Protein AF-A0A948BIM4-F1 (afdb_monomer)

Structure (mmCIF, N/CA/C/O backbone):
data_AF-A0A948BIM4-F1
#
_entry.id   AF-A0A948BIM4-F1
#
loop_
_atom_site.group_PDB
_atom_site.id
_atom_site.type_symbol
_atom_site.label_atom_id
_atom_site.label_alt_id
_atom_site.label_comp_id
_atom_site.label_asym_id
_atom_site.label_entity_id
_atom_site.label_seq_id
_atom_site.pdbx_PDB_ins_code
_atom_site.Cartn_x
_atom_site.Cartn_y
_atom_site.Cartn_z
_atom_site.occupancy
_atom_site.B_iso_or_equiv
_atom_site.auth_seq_id
_atom_site.auth_comp_id
_atom_site.auth_asym_id
_atom_site.auth_atom_id
_atom_site.pdbx_PDB_model_num
ATOM 1 N N . MET A 1 1 ? -3.184 15.415 0.207 1.00 46.38 1 MET A N 1
ATOM 2 C CA . MET A 1 1 ? -3.529 14.040 -0.244 1.00 46.38 1 MET A CA 1
ATOM 3 C C . MET A 1 1 ? -4.381 13.348 0.818 1.00 46.38 1 MET A C 1
ATOM 5 O O . MET A 1 1 ? -3.978 13.329 1.973 1.00 46.38 1 MET A O 1
ATOM 9 N N . ARG A 1 2 ? -5.554 12.791 0.476 1.00 54.25 2 ARG A N 1
ATOM 10 C CA . ARG A 1 2 ? -6.356 12.001 1.437 1.00 54.25 2 ARG A CA 1
ATOM 11 C C . ARG A 1 2 ? -5.606 10.704 1.780 1.00 54.25 2 ARG A C 1
ATOM 13 O O . ARG A 1 2 ? -5.186 9.996 0.864 1.00 54.25 2 ARG A O 1
ATOM 20 N N . LYS A 1 3 ? -5.441 10.376 3.069 1.00 61.03 3 LYS A N 1
ATOM 21 C CA . LYS A 1 3 ? -4.869 9.085 3.502 1.00 61.03 3 LYS A CA 1
ATOM 22 C C . LYS A 1 3 ? -5.757 7.955 2.958 1.00 61.03 3 LYS A C 1
ATOM 24 O O . LYS A 1 3 ? -6.887 7.797 3.408 1.00 61.03 3 LYS A O 1
ATOM 29 N N . ARG A 1 4 ? -5.267 7.185 1.973 1.00 66.94 4 ARG A N 1
ATOM 30 C CA . ARG A 1 4 ? -6.024 6.063 1.369 1.00 66.94 4 ARG A CA 1
ATOM 31 C C . ARG A 1 4 ? -6.296 4.938 2.367 1.00 66.94 4 ARG A C 1
ATOM 33 O O . ARG A 1 4 ? -7.287 4.225 2.236 1.00 66.94 4 ARG A O 1
ATOM 40 N N . HIS A 1 5 ? -5.415 4.785 3.352 1.00 73.12 5 HIS A N 1
ATOM 41 C CA . HIS A 1 5 ? -5.390 3.646 4.251 1.00 73.12 5 HIS A CA 1
ATOM 42 C C . HIS A 1 5 ? -5.041 4.085 5.678 1.00 73.12 5 HIS A C 1
ATOM 44 O O . HIS A 1 5 ? -4.022 4.736 5.907 1.00 73.12 5 HIS A O 1
ATOM 50 N N . SER A 1 6 ? -5.896 3.737 6.638 1.00 85.31 6 SER A N 1
ATOM 51 C CA . SER A 1 6 ? -5.716 4.043 8.062 1.00 85.31 6 SER A CA 1
ATOM 52 C C . SER A 1 6 ? -4.655 3.133 8.669 1.00 85.31 6 SER A C 1
ATOM 54 O O . SER A 1 6 ? -4.746 1.922 8.501 1.00 85.31 6 SER A O 1
ATOM 56 N N . ASN A 1 7 ? -3.662 3.670 9.375 1.00 89.31 7 ASN A N 1
ATOM 57 C CA . ASN A 1 7 ? -2.592 2.848 9.938 1.00 89.31 7 ASN A CA 1
ATOM 58 C C . ASN A 1 7 ? -3.111 1.958 11.084 1.00 89.31 7 ASN A C 1
ATOM 60 O O . ASN A 1 7 ? -3.332 2.436 12.193 1.00 89.31 7 ASN A O 1
ATOM 64 N N . TYR A 1 8 ? -3.260 0.655 10.825 1.00 91.19 8 TYR A N 1
ATOM 65 C CA . TYR A 1 8 ? -3.735 -0.317 11.818 1.00 91.19 8 TYR A CA 1
ATOM 66 C C . TYR A 1 8 ? -2.760 -0.512 12.993 1.00 91.19 8 TYR A C 1
ATOM 68 O O . TYR A 1 8 ? -3.158 -1.010 14.041 1.00 91.19 8 TYR A O 1
ATOM 76 N N . ARG A 1 9 ? -1.480 -0.135 12.847 1.00 92.00 9 ARG A N 1
ATOM 77 C CA . ARG A 1 9 ? -0.453 -0.314 13.891 1.00 92.00 9 ARG A CA 1
ATOM 78 C C . ARG A 1 9 ? -0.605 0.654 15.063 1.00 92.00 9 ARG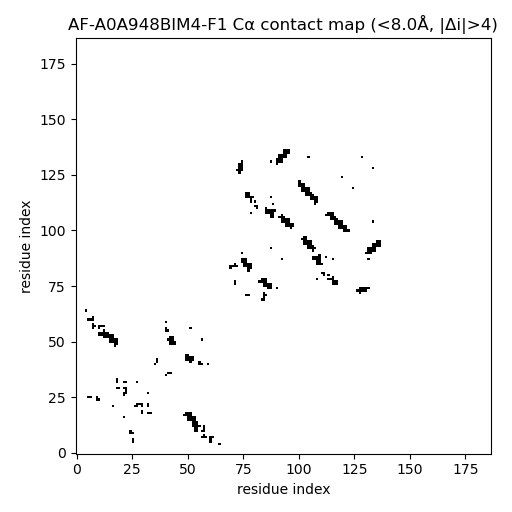 A C 1
ATOM 80 O O . ARG A 1 9 ? -0.026 0.403 16.109 1.00 92.00 9 ARG A O 1
ATOM 87 N N . LEU A 1 10 ? -1.381 1.725 14.892 1.00 92.81 10 LEU A N 1
ATOM 88 C CA . LEU A 1 10 ? -1.669 2.689 15.957 1.00 92.81 10 LEU A CA 1
ATOM 89 C C . LEU A 1 10 ? -2.653 2.136 17.001 1.00 92.81 10 LEU A C 1
ATOM 91 O O . LEU A 1 10 ? -2.735 2.659 18.107 1.00 92.81 10 LEU A O 1
ATOM 95 N N . VAL A 1 11 ? -3.407 1.090 16.655 1.00 94.69 11 VAL A N 1
ATOM 96 C CA . VAL A 1 11 ? -4.419 0.493 17.531 1.00 94.69 11 VAL A CA 1
ATOM 97 C C . VAL A 1 11 ? -3.753 -0.452 18.535 1.00 94.69 11 VAL A C 1
ATOM 99 O O . VAL A 1 11 ? -3.058 -1.399 18.143 1.00 94.69 11 VAL A O 1
ATOM 102 N N . LYS A 1 12 ? -3.993 -0.221 19.831 1.00 95.50 12 LYS A N 1
ATOM 103 C CA . LYS A 1 12 ? -3.558 -1.106 20.921 1.00 95.50 12 LYS A CA 1
ATOM 104 C C . LYS A 1 12 ? -4.555 -2.258 21.070 1.00 95.50 12 LYS A C 1
ATOM 106 O O . LYS A 1 12 ? -5.757 -2.037 21.116 1.00 95.50 12 LYS A O 1
ATOM 111 N N . ILE A 1 13 ? -4.049 -3.490 21.139 1.00 95.50 13 ILE A N 1
ATOM 112 C CA . ILE A 1 13 ? -4.858 -4.724 21.076 1.00 95.50 13 ILE A CA 1
ATOM 113 C C . ILE A 1 13 ? -5.745 -4.889 22.321 1.00 95.50 13 ILE A C 1
ATOM 115 O O . ILE A 1 13 ? -6.914 -5.240 22.191 1.00 95.50 13 ILE A O 1
ATOM 119 N N . HIS A 1 14 ? -5.201 -4.588 23.503 1.00 93.81 14 HIS A N 1
ATOM 120 C CA . HIS A 1 14 ? -5.872 -4.752 24.800 1.00 93.81 14 HIS A CA 1
ATOM 121 C C . HIS A 1 14 ? -6.656 -3.511 25.256 1.00 93.81 14 HIS A C 1
ATOM 123 O O . HIS A 1 14 ? -7.078 -3.442 26.403 1.00 93.81 14 HIS A O 1
ATOM 129 N N . HIS A 1 15 ? -6.821 -2.510 24.386 1.00 93.50 15 HIS A N 1
ATOM 130 C CA . HIS A 1 15 ? -7.551 -1.286 24.709 1.00 93.50 15 HIS A CA 1
ATOM 131 C C . HIS A 1 15 ? -8.927 -1.298 24.040 1.00 93.50 15 HIS A C 1
ATOM 133 O O . HIS A 1 15 ? -9.051 -1.696 22.881 1.00 93.50 15 HIS A O 1
ATOM 139 N N . ASN A 1 16 ? -9.946 -0.824 24.752 1.00 93.69 16 ASN A N 1
ATOM 140 C CA . ASN A 1 16 ? -11.294 -0.640 24.216 1.00 93.69 16 ASN A CA 1
ATOM 141 C C . ASN A 1 16 ? -11.467 0.812 23.792 1.00 93.69 16 ASN A C 1
ATOM 143 O O . ASN A 1 16 ? -11.022 1.707 24.499 1.00 93.69 16 ASN A O 1
ATOM 147 N N . TYR A 1 17 ? -12.072 1.045 22.634 1.00 94.81 17 TYR A N 1
ATOM 148 C CA . TYR A 1 17 ? -12.173 2.379 22.059 1.00 94.81 17 TYR A CA 1
ATOM 149 C C . TYR A 1 17 ? -13.617 2.806 21.851 1.00 94.81 17 TYR A C 1
ATOM 151 O O . TYR A 1 17 ? -14.437 2.031 21.361 1.00 94.81 17 TYR A O 1
ATOM 159 N N . THR A 1 18 ? -13.908 4.073 22.115 1.00 94.88 18 THR A N 1
ATOM 160 C CA . THR A 1 18 ? -15.130 4.719 21.622 1.00 94.88 18 THR A CA 1
ATOM 161 C C . THR A 1 18 ? -14.969 5.164 20.165 1.00 94.88 18 THR A C 1
ATOM 163 O O . THR A 1 18 ? -13.862 5.263 19.626 1.00 94.88 18 THR A O 1
ATOM 166 N N . VAL A 1 19 ? -16.081 5.475 19.495 1.00 93.75 19 VAL A N 1
ATOM 167 C CA . VAL A 1 19 ? -16.068 5.983 18.110 1.00 93.75 19 VAL A CA 1
ATOM 168 C C . VAL A 1 19 ? -15.231 7.264 17.991 1.00 93.75 19 VAL A C 1
ATOM 170 O O . VAL A 1 19 ? -14.490 7.451 17.020 1.00 93.75 19 VAL A O 1
ATOM 173 N N . GLU A 1 20 ? -15.332 8.141 18.984 1.00 94.44 20 GLU A N 1
ATOM 174 C CA . GLU A 1 20 ? -14.619 9.410 19.082 1.00 94.44 20 GLU A CA 1
ATOM 175 C C . GLU A 1 20 ? -13.117 9.198 19.307 1.00 94.44 20 GLU A C 1
ATOM 177 O O . GLU A 1 20 ? -12.296 9.873 18.685 1.00 94.44 20 GLU A O 1
ATOM 182 N N . GLU A 1 21 ? -12.732 8.225 20.131 1.00 94.88 21 GLU A N 1
ATOM 183 C CA . GLU A 1 21 ? -11.324 7.874 20.336 1.00 94.88 21 GLU A CA 1
ATOM 184 C C . GLU A 1 21 ? -10.684 7.301 19.074 1.00 94.88 21 GLU A C 1
ATOM 186 O O . GLU A 1 21 ? -9.599 7.740 18.692 1.00 94.88 21 GLU A O 1
ATOM 191 N N . VAL A 1 22 ? -11.367 6.394 18.364 1.00 94.25 22 VAL A N 1
ATOM 192 C CA . VAL A 1 22 ? -10.881 5.876 17.071 1.00 94.25 22 VAL A CA 1
ATOM 193 C C . VAL A 1 22 ? -10.715 7.009 16.058 1.00 94.25 22 VAL A C 1
ATOM 195 O O . VAL A 1 22 ? -9.735 7.043 15.307 1.00 94.25 22 VAL A O 1
ATOM 198 N N . SER A 1 23 ? -11.660 7.954 16.043 1.00 94.19 23 SER A N 1
ATOM 199 C CA . SER A 1 23 ? -11.619 9.135 15.179 1.00 94.19 23 SER A CA 1
ATOM 200 C C . SER A 1 23 ? -10.359 9.971 15.425 1.00 94.19 23 SER A C 1
ATOM 202 O O . SER A 1 23 ? -9.666 10.314 14.462 1.00 94.19 23 SER A O 1
ATOM 204 N N . ARG A 1 24 ? -10.021 10.231 16.695 1.00 94.06 24 ARG A N 1
ATOM 205 C CA . ARG A 1 24 ? -8.803 10.962 17.081 1.00 94.06 24 ARG A CA 1
ATOM 206 C C . ARG A 1 24 ? -7.541 10.166 16.744 1.00 94.06 24 ARG A C 1
ATOM 208 O O . ARG A 1 24 ? -6.652 10.694 16.082 1.00 94.06 24 ARG A O 1
ATOM 215 N N . LEU A 1 25 ? -7.504 8.884 17.111 1.00 93.81 25 LEU A N 1
ATOM 216 C CA . LEU A 1 25 ? -6.346 7.997 16.948 1.00 93.81 25 LEU A CA 1
ATOM 217 C C . LEU A 1 25 ? -5.927 7.837 15.481 1.00 93.81 25 LEU A C 1
ATOM 219 O O . LEU A 1 25 ? -4.740 7.872 15.165 1.00 93.81 25 LEU A O 1
ATOM 223 N N . LEU A 1 26 ? -6.888 7.668 14.569 1.00 91.25 26 LEU A N 1
ATOM 224 C CA . LEU A 1 26 ? -6.601 7.482 13.141 1.00 91.25 26 LEU A CA 1
ATOM 225 C C . LEU A 1 26 ? -6.637 8.790 12.337 1.00 91.25 26 LEU A C 1
ATOM 227 O O . LEU A 1 26 ? -6.317 8.772 11.144 1.00 91.25 26 LEU A O 1
ATOM 231 N N . SER A 1 27 ? -7.018 9.906 12.969 1.00 91.00 27 SER A N 1
ATOM 232 C CA . SER A 1 27 ? -7.297 11.197 12.323 1.00 91.00 27 SER A CA 1
ATOM 233 C C . SER A 1 27 ? -8.324 11.068 11.187 1.00 91.00 27 SER A C 1
ATOM 235 O O . SER A 1 27 ? -8.091 11.487 10.051 1.00 91.00 27 SER A O 1
ATOM 237 N N . ILE A 1 28 ? -9.457 10.421 11.475 1.00 91.31 28 ILE A N 1
ATOM 238 C CA . ILE A 1 28 ? -10.538 10.154 10.513 1.00 91.31 28 ILE A CA 1
ATOM 239 C C . ILE A 1 28 ? -11.850 10.668 11.086 1.00 91.31 28 ILE A C 1
ATOM 241 O O . ILE A 1 28 ? -12.088 10.571 12.281 1.00 91.31 28 ILE A O 1
ATOM 245 N N . HIS A 1 29 ? -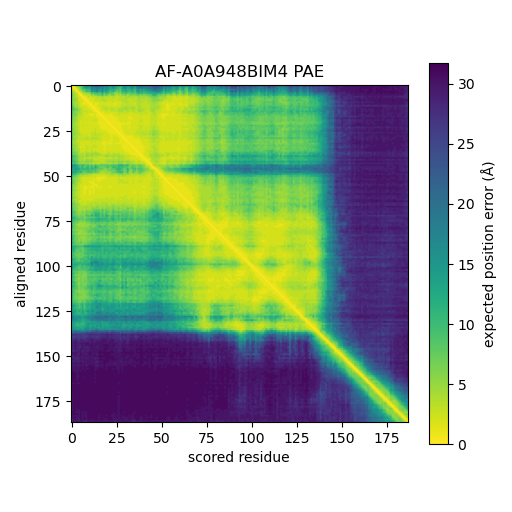12.742 11.170 10.237 1.00 92.88 29 HIS A N 1
ATOM 246 C CA . HIS A 1 29 ? -14.057 11.639 10.662 1.00 92.88 29 HIS A CA 1
ATOM 247 C C . HIS A 1 29 ? -14.924 10.518 11.279 1.00 92.88 29 HIS A C 1
ATOM 249 O O . HIS A 1 29 ? -15.042 9.427 10.713 1.00 92.88 29 HIS A O 1
ATOM 255 N N . LYS A 1 30 ? -15.625 10.815 12.384 1.00 92.44 30 LYS A N 1
ATOM 256 C CA . LYS A 1 30 ? -16.523 9.888 13.111 1.00 92.44 30 LYS A CA 1
ATOM 257 C C . LYS A 1 30 ? -17.558 9.173 12.231 1.00 92.44 30 LYS A C 1
ATOM 259 O O . LYS A 1 30 ? -17.887 8.014 12.468 1.00 92.44 30 LYS A O 1
ATOM 264 N N . ARG A 1 31 ? -18.033 9.823 11.158 1.00 94.44 31 ARG A N 1
ATOM 265 C CA . ARG A 1 31 ? -18.965 9.216 10.181 1.00 94.44 31 ARG A CA 1
ATOM 266 C C . ARG A 1 31 ? -18.360 8.005 9.465 1.00 94.44 31 ARG A C 1
ATOM 268 O O . ARG A 1 31 ? -19.083 7.056 9.193 1.00 94.44 31 ARG A O 1
ATOM 275 N N . THR A 1 32 ? -17.056 8.009 9.198 1.00 93.00 32 THR A N 1
ATOM 276 C CA . THR A 1 32 ? -16.361 6.873 8.574 1.00 93.00 32 THR A CA 1
ATOM 277 C C . THR A 1 32 ? -16.284 5.687 9.527 1.00 93.00 32 THR A C 1
ATOM 279 O O . THR A 1 32 ? -16.534 4.564 9.109 1.00 93.00 32 THR A O 1
ATOM 282 N N . VAL A 1 33 ? -16.006 5.935 10.811 1.00 93.00 33 VAL A N 1
ATOM 283 C CA . VAL A 1 33 ? -15.999 4.886 11.843 1.00 93.00 33 VAL A CA 1
ATOM 284 C C . VAL A 1 33 ? -17.400 4.282 11.991 1.00 93.00 33 VAL A C 1
ATOM 286 O O . VAL A 1 33 ? -17.551 3.067 11.954 1.00 93.00 33 VAL A O 1
ATOM 289 N N . ARG A 1 34 ? -18.452 5.113 12.025 1.00 93.00 34 ARG A N 1
ATOM 290 C CA . ARG A 1 34 ? -19.849 4.635 12.009 1.00 93.00 34 ARG A CA 1
ATOM 291 C C . ARG A 1 34 ? -20.195 3.850 10.739 1.00 93.00 34 ARG A C 1
ATOM 293 O O . ARG A 1 34 ? -20.907 2.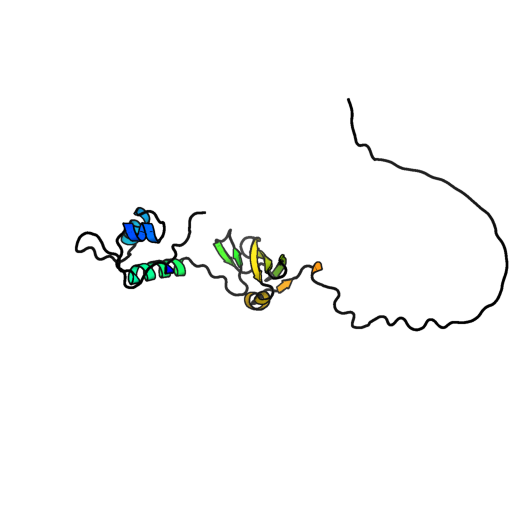854 10.809 1.00 93.00 34 ARG A O 1
ATOM 300 N N . ALA A 1 35 ? -19.675 4.258 9.581 1.00 93.69 35 ALA A N 1
ATOM 301 C CA . ALA A 1 35 ? -19.836 3.501 8.342 1.00 93.69 35 ALA A CA 1
ATOM 302 C C . ALA A 1 35 ? -19.133 2.134 8.403 1.00 93.69 35 ALA A C 1
ATOM 304 O O . ALA A 1 35 ? -19.646 1.176 7.834 1.00 93.69 35 ALA A O 1
ATOM 305 N N . TRP A 1 36 ? -18.003 2.018 9.114 1.00 93.75 36 TRP A N 1
ATOM 306 C CA . TRP A 1 36 ? -17.346 0.727 9.340 1.00 93.75 36 TRP A CA 1
ATOM 307 C C . TRP A 1 36 ? -18.195 -0.215 10.185 1.00 93.75 36 TRP A C 1
ATOM 309 O O . TRP A 1 36 ? -18.340 -1.375 9.810 1.00 93.75 36 TRP A O 1
ATOM 319 N N . ILE A 1 37 ? -18.816 0.304 11.248 1.00 92.81 37 ILE A N 1
ATOM 320 C CA . ILE A 1 37 ? -19.781 -0.439 12.074 1.00 92.81 37 ILE A CA 1
ATOM 321 C C . ILE A 1 37 ? -20.929 -0.956 11.200 1.00 92.81 37 ILE A C 1
ATOM 323 O O . ILE A 1 37 ? -21.197 -2.152 11.189 1.00 92.81 37 ILE A O 1
ATOM 327 N N . LYS A 1 38 ? -21.518 -0.097 10.353 1.00 92.19 38 LYS A N 1
ATOM 328 C CA . LYS A 1 38 ? -22.555 -0.514 9.391 1.00 92.19 38 LYS A CA 1
ATOM 329 C C . LYS A 1 38 ? -22.061 -1.567 8.387 1.00 92.19 38 LYS A C 1
ATOM 331 O O . LYS A 1 38 ? -22.842 -2.399 7.948 1.00 92.19 38 LYS A O 1
ATOM 336 N N . SER A 1 39 ? -20.781 -1.534 8.012 1.00 89.75 39 SER A N 1
ATOM 337 C CA . SER A 1 39 ? -20.172 -2.510 7.096 1.00 89.75 39 SER A CA 1
ATOM 338 C C . SER A 1 39 ? -19.702 -3.809 7.765 1.00 89.75 39 SER A C 1
ATOM 340 O O . SER A 1 39 ? -19.050 -4.609 7.098 1.00 89.75 39 SER A O 1
ATOM 342 N N . GLY A 1 40 ? -19.990 -4.006 9.057 1.00 90.94 40 GLY A N 1
ATOM 343 C CA . GLY A 1 40 ? -19.678 -5.241 9.780 1.00 90.94 40 GLY A CA 1
ATOM 344 C C . GLY A 1 40 ? -18.456 -5.182 10.699 1.00 90.94 40 GLY A C 1
ATOM 345 O O . GLY A 1 40 ? -17.851 -6.221 10.934 1.00 90.94 40 GLY A O 1
ATOM 346 N N . LEU A 1 41 ? -18.056 -4.008 11.209 1.00 92.31 41 LEU A N 1
ATOM 347 C CA . LEU A 1 41 ? -17.104 -3.934 12.330 1.00 92.31 41 LEU A CA 1
ATOM 348 C C . LEU A 1 41 ? -17.826 -4.345 13.631 1.00 92.31 41 LEU A C 1
ATOM 350 O O . LEU A 1 41 ? -18.750 -3.629 14.028 1.00 92.31 41 LEU A O 1
ATOM 354 N N . PRO A 1 42 ? -17.415 -5.439 14.304 1.00 90.31 42 PRO A N 1
ATOM 355 C CA . PRO A 1 42 ? -18.025 -5.863 15.560 1.00 90.31 42 PRO A CA 1
ATOM 356 C C . PRO A 1 42 ? -17.812 -4.832 16.668 1.00 90.31 42 PRO A C 1
ATOM 358 O O . PRO A 1 42 ? -16.726 -4.264 16.817 1.00 90.31 42 PRO A O 1
ATOM 361 N N . VAL A 1 43 ? -18.865 -4.607 17.445 1.00 92.31 43 VAL A N 1
ATOM 362 C CA . VAL A 1 43 ? -18.917 -3.629 18.532 1.00 92.31 43 VAL A CA 1
ATOM 363 C C . VAL A 1 43 ? -19.744 -4.173 19.684 1.00 92.31 43 VAL A C 1
ATOM 365 O O . VAL A 1 43 ? -20.728 -4.880 19.469 1.00 92.31 43 VAL A O 1
ATOM 368 N N . LEU A 1 44 ? -19.355 -3.818 20.904 1.00 90.38 44 LEU A N 1
ATOM 369 C CA . LEU A 1 44 ? -20.137 -4.092 22.097 1.00 90.38 44 LEU A CA 1
ATOM 370 C C . LEU A 1 44 ? -21.174 -2.973 22.253 1.00 90.38 44 LEU A C 1
ATOM 372 O O . LEU A 1 44 ? -20.844 -1.856 22.658 1.00 90.38 44 LEU A O 1
ATOM 376 N N . ASN A 1 45 ? -22.415 -3.277 21.869 1.00 84.31 45 ASN A N 1
ATOM 377 C CA . ASN A 1 45 ? -23.528 -2.321 21.810 1.00 84.31 45 ASN A CA 1
ATOM 378 C C . ASN A 1 45 ? -24.564 -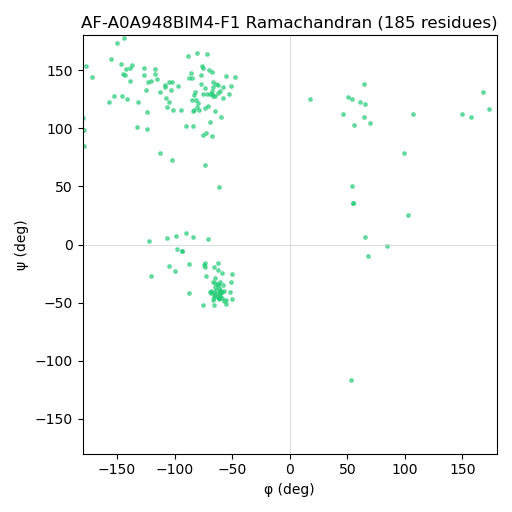2.499 22.931 1.00 84.31 45 ASN A C 1
ATOM 380 O O . ASN A 1 45 ? -25.592 -1.828 22.909 1.00 84.31 45 ASN A O 1
ATOM 384 N N . GLU A 1 46 ? -24.319 -3.389 23.892 1.00 81.06 46 GLU A N 1
ATOM 385 C CA . GLU A 1 46 ? -25.280 -3.720 24.956 1.00 81.06 46 GLU A CA 1
ATOM 386 C C . GLU A 1 46 ? -25.610 -2.521 25.854 1.00 81.06 46 GLU A C 1
ATOM 388 O O . GLU A 1 46 ? -26.742 -2.362 26.305 1.00 81.06 46 GLU A O 1
ATOM 393 N N . LYS A 1 47 ? 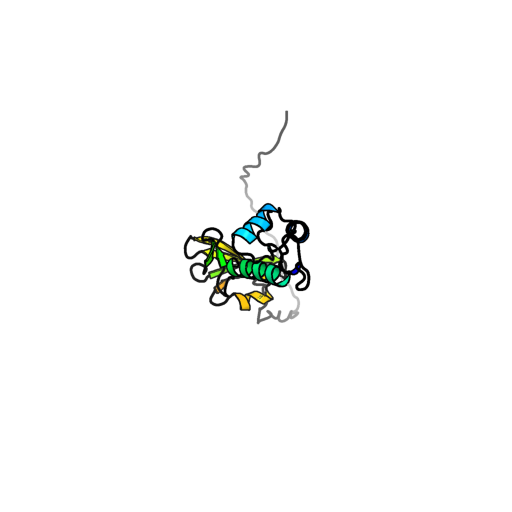-24.625 -1.652 26.102 1.00 81.75 47 LYS A N 1
ATOM 394 C CA . LYS A 1 47 ? -24.769 -0.435 26.906 1.00 81.75 47 LYS A CA 1
ATOM 395 C C . LYS A 1 47 ? -24.057 0.719 26.217 1.00 81.75 47 LYS A C 1
ATOM 397 O O . LYS A 1 47 ? -23.126 0.522 25.439 1.00 81.75 47 LYS A O 1
ATOM 402 N N . ARG A 1 48 ? -24.506 1.945 26.490 1.00 84.44 48 ARG A N 1
ATOM 403 C CA . ARG A 1 48 ? -23.812 3.148 26.016 1.00 84.44 48 ARG A CA 1
ATOM 404 C C . ARG A 1 48 ? -22.695 3.528 26.993 1.00 84.44 48 ARG A C 1
ATOM 406 O O . ARG A 1 48 ? -22.926 3.433 28.196 1.00 84.44 48 ARG A O 1
ATOM 413 N N . PRO A 1 49 ? -21.542 4.020 26.505 1.00 81.94 49 PRO A N 1
ATOM 414 C CA . PRO A 1 49 ? -21.171 4.236 25.098 1.00 81.94 49 PRO A CA 1
ATOM 415 C C . PRO A 1 49 ? -20.803 2.938 24.354 1.00 81.94 49 PRO A C 1
ATOM 417 O O . PRO A 1 49 ? -20.337 1.985 24.961 1.00 81.94 49 PRO A O 1
ATOM 420 N N . MET A 1 50 ? -20.981 2.922 23.025 1.00 88.56 50 MET A N 1
ATOM 421 C CA . MET A 1 50 ? -20.580 1.780 22.187 1.00 88.56 50 MET A CA 1
ATOM 422 C C . MET A 1 50 ? -19.061 1.603 22.220 1.00 88.56 50 MET A C 1
ATOM 424 O O . MET A 1 50 ? -18.326 2.552 21.920 1.00 88.56 50 MET A O 1
ATOM 428 N N . LEU A 1 51 ? -18.606 0.388 22.522 1.00 93.12 51 LEU A N 1
ATOM 429 C CA . LEU A 1 51 ? -17.184 0.066 22.619 1.00 93.12 51 LEU A CA 1
ATOM 430 C C . LEU A 1 51 ? -16.729 -0.806 21.449 1.00 93.12 51 LEU A C 1
ATOM 432 O O . LEU A 1 51 ? -17.366 -1.789 21.074 1.00 93.12 51 LEU A O 1
ATOM 436 N N . ILE A 1 52 ? -15.582 -0.449 20.886 1.00 94.62 52 ILE A N 1
ATOM 437 C CA . ILE A 1 52 ? -14.884 -1.185 19.840 1.00 94.62 52 ILE A CA 1
ATOM 438 C C . ILE A 1 52 ? -13.663 -1.841 20.488 1.00 94.62 52 ILE A C 1
ATOM 440 O O . ILE A 1 52 ? -12.767 -1.1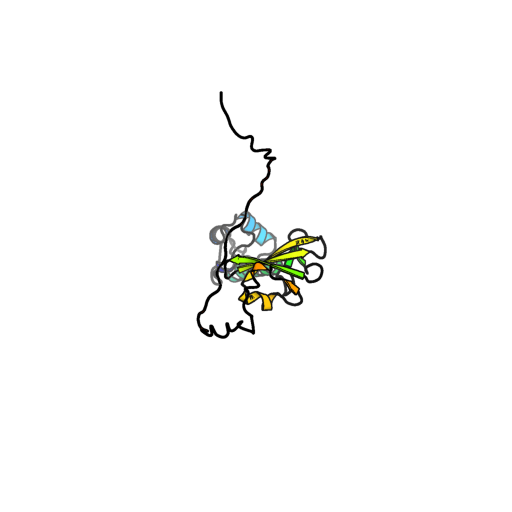50 20.976 1.00 94.62 52 ILE A O 1
ATOM 444 N N . LEU A 1 53 ? -13.598 -3.171 20.468 1.00 95.00 53 LEU A N 1
ATOM 445 C CA . LEU A 1 53 ? -12.445 -3.907 20.986 1.00 95.00 53 LEU A CA 1
ATOM 446 C C . LEU A 1 53 ? -11.215 -3.646 20.099 1.00 95.00 53 LEU A C 1
ATOM 448 O O . LEU A 1 53 ? -11.282 -3.749 18.870 1.00 95.00 53 LEU A O 1
ATOM 452 N N . GLY A 1 54 ? -10.071 -3.321 20.705 1.00 95.19 54 GLY A N 1
ATOM 453 C CA . GLY A 1 54 ? -8.861 -2.932 19.976 1.00 95.19 54 GLY A CA 1
ATOM 454 C C . GLY A 1 54 ? -8.320 -4.012 19.038 1.00 95.19 54 GLY A C 1
ATOM 455 O O . GLY A 1 54 ? -7.936 -3.712 17.905 1.00 95.19 54 GLY A O 1
ATOM 456 N N . HIS A 1 55 ? -8.329 -5.278 19.463 1.00 95.50 55 HIS A N 1
ATOM 457 C CA . HIS A 1 55 ? -7.911 -6.404 18.622 1.00 95.50 55 HIS A CA 1
ATOM 458 C C . HIS A 1 55 ? -8.792 -6.550 17.370 1.00 95.50 55 HIS A C 1
ATOM 460 O O . HIS A 1 55 ? -8.260 -6.622 16.261 1.00 95.50 55 HIS A O 1
ATOM 466 N N . VAL A 1 56 ? -10.118 -6.466 17.532 1.00 95.44 56 VAL A N 1
ATOM 467 C CA . VAL A 1 56 ? -11.099 -6.514 16.436 1.00 95.44 56 VAL A CA 1
ATOM 468 C C . VAL A 1 56 ? -10.892 -5.352 15.469 1.00 95.44 56 VAL A C 1
ATOM 470 O O . VAL A 1 56 ? -10.833 -5.548 14.255 1.00 95.44 56 VAL A O 1
ATOM 473 N N . LEU A 1 57 ? -10.729 -4.131 15.987 1.00 95.25 57 LEU A N 1
ATOM 474 C CA . LEU A 1 57 ? -10.480 -2.953 15.157 1.00 95.25 57 LEU A CA 1
ATOM 475 C C . LEU A 1 57 ? -9.191 -3.100 14.343 1.00 95.25 57 LEU A C 1
ATOM 477 O O . LEU A 1 57 ? -9.162 -2.794 13.148 1.00 95.25 57 LEU A O 1
ATOM 481 N N . LYS A 1 58 ? -8.115 -3.570 14.981 1.00 95.38 58 LYS A N 1
ATOM 482 C CA . LYS A 1 58 ? -6.825 -3.789 14.324 1.00 95.38 58 LYS A CA 1
ATOM 483 C C . LYS A 1 58 ? -6.943 -4.819 13.205 1.00 95.38 58 LYS A C 1
ATOM 485 O O . LYS A 1 58 ? -6.421 -4.585 12.112 1.00 95.38 58 LYS A O 1
ATOM 490 N N . GLU A 1 59 ? -7.634 -5.924 13.457 1.00 95.06 59 GLU A N 1
ATOM 491 C CA . GLU A 1 59 ? -7.861 -6.979 12.473 1.00 95.06 59 GLU A CA 1
ATOM 492 C C . GLU A 1 59 ? -8.725 -6.496 11.304 1.00 95.06 59 GLU A C 1
ATOM 494 O O . GLU A 1 59 ? -8.335 -6.652 10.147 1.00 95.06 59 GLU A O 1
ATOM 499 N N . PHE A 1 60 ? -9.826 -5.795 11.581 1.00 94.44 60 PHE A N 1
ATOM 500 C CA . PHE A 1 60 ? -10.680 -5.192 10.559 1.00 94.44 60 PHE A CA 1
ATOM 501 C C . PHE A 1 60 ? -9.890 -4.259 9.628 1.00 94.44 60 PHE A C 1
ATOM 503 O O . PHE A 1 60 ? -9.976 -4.354 8.397 1.00 94.44 60 PHE A O 1
ATOM 510 N N . LEU A 1 61 ? -9.065 -3.373 10.198 1.00 93.06 61 LEU A N 1
ATOM 511 C CA . LEU A 1 61 ? -8.222 -2.466 9.419 1.00 93.06 61 LEU A CA 1
ATOM 512 C C . LEU A 1 61 ? -7.155 -3.220 8.616 1.00 93.06 61 LEU A C 1
ATOM 514 O O . LEU A 1 61 ? -6.918 -2.878 7.454 1.00 93.06 61 LEU A O 1
ATOM 518 N N . LYS A 1 62 ? -6.538 -4.253 9.202 1.00 93.31 62 LYS A N 1
ATOM 519 C CA . LYS A 1 62 ? -5.557 -5.112 8.525 1.00 93.31 62 LYS A CA 1
ATOM 520 C C . LYS A 1 62 ? -6.188 -5.838 7.334 1.00 93.31 62 LYS A C 1
ATOM 522 O O . LYS A 1 62 ? -5.627 -5.783 6.243 1.00 93.31 62 LYS A O 1
ATOM 527 N N . ASN A 1 63 ? -7.373 -6.418 7.500 1.00 92.50 63 ASN A N 1
ATOM 528 C CA . ASN A 1 63 ? -8.104 -7.118 6.440 1.00 92.50 63 ASN A CA 1
ATOM 529 C C . ASN A 1 63 ? -8.514 -6.164 5.311 1.00 92.50 63 ASN A C 1
ATOM 531 O O . ASN A 1 63 ? -8.386 -6.470 4.124 1.00 92.50 63 ASN A O 1
ATOM 535 N N . ARG A 1 64 ? -8.930 -4.942 5.658 1.00 90.94 64 ARG A N 1
ATOM 536 C CA . ARG A 1 64 ? -9.215 -3.898 4.665 1.00 90.94 64 ARG A CA 1
ATOM 537 C C . ARG A 1 64 ? -7.961 -3.473 3.894 1.00 90.94 64 ARG A C 1
ATOM 539 O O . ARG A 1 64 ? -8.052 -3.161 2.706 1.00 90.94 64 ARG A O 1
ATOM 546 N N . TRP A 1 65 ? -6.801 -3.428 4.547 1.00 90.00 65 TRP A N 1
ATOM 547 C CA . TRP A 1 65 ? -5.522 -3.155 3.887 1.00 90.00 65 TRP A CA 1
ATOM 548 C C . TRP A 1 65 ? -5.134 -4.267 2.923 1.00 90.00 65 TRP A C 1
ATOM 550 O O . TRP A 1 65 ? -4.840 -3.978 1.766 1.00 90.00 65 TRP A O 1
ATOM 560 N N . THR A 1 66 ? -5.137 -5.520 3.376 1.00 88.44 66 THR A N 1
ATOM 561 C CA . THR A 1 66 ? -4.724 -6.669 2.558 1.00 88.44 66 THR A CA 1
ATOM 562 C C . THR A 1 66 ? -5.621 -6.832 1.337 1.00 88.44 66 THR A C 1
ATOM 564 O O . THR A 1 66 ? -5.099 -6.989 0.238 1.00 88.44 66 THR A O 1
ATOM 567 N N . LYS A 1 67 ? -6.942 -6.666 1.492 1.00 87.81 67 LYS A N 1
ATOM 568 C CA . LYS A 1 67 ? -7.913 -6.717 0.386 1.00 87.81 67 LYS A CA 1
ATOM 569 C C . LYS A 1 67 ? -7.664 -5.658 -0.692 1.00 87.81 67 LYS A C 1
ATOM 571 O O . LYS A 1 67 ? -7.833 -5.9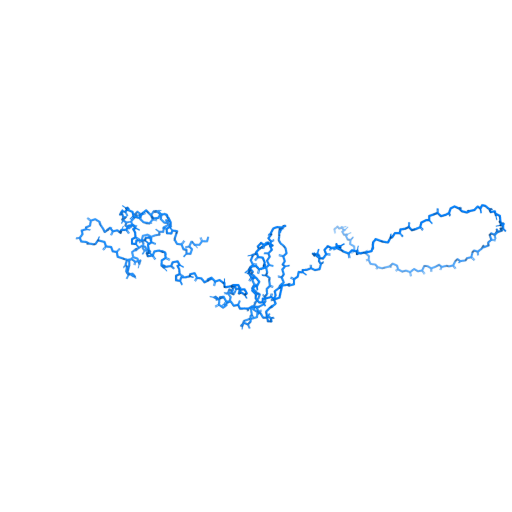28 -1.878 1.00 87.81 67 LYS A O 1
ATOM 576 N N . ASN A 1 68 ? -7.289 -4.444 -0.289 1.00 84.19 68 ASN A N 1
ATOM 577 C CA . ASN A 1 68 ? -7.074 -3.333 -1.220 1.00 84.19 68 ASN A CA 1
ATOM 578 C C . ASN A 1 68 ? -5.647 -3.277 -1.777 1.00 84.19 68 ASN A C 1
ATOM 580 O O . ASN A 1 68 ? -5.404 -2.595 -2.774 1.00 84.19 68 ASN A O 1
ATOM 584 N N . LYS A 1 69 ? -4.695 -3.965 -1.140 1.00 84.50 69 LYS A N 1
ATOM 585 C CA . LYS A 1 69 ? -3.315 -4.023 -1.608 1.00 84.50 69 LYS A CA 1
ATOM 586 C C . LYS A 1 69 ? -3.276 -4.771 -2.939 1.00 84.50 69 LYS A C 1
ATOM 588 O O . LYS A 1 69 ? -3.759 -5.892 -3.057 1.00 84.50 69 LYS A O 1
ATOM 593 N N . ARG A 1 70 ? -2.652 -4.158 -3.940 1.00 84.88 70 ARG A N 1
ATOM 594 C CA . ARG A 1 70 ? -2.374 -4.774 -5.242 1.00 84.88 70 ARG A CA 1
ATOM 595 C C . ARG A 1 70 ? -0.858 -4.951 -5.381 1.00 84.88 70 ARG A C 1
ATOM 597 O O . ARG A 1 70 ? -0.210 -4.081 -5.958 1.00 84.88 70 ARG A O 1
ATOM 604 N N . PRO A 1 71 ? -0.257 -5.987 -4.758 1.00 86.31 71 PRO A N 1
ATOM 605 C CA . PRO A 1 71 ? 1.179 -6.207 -4.868 1.00 86.31 71 PRO A CA 1
ATOM 60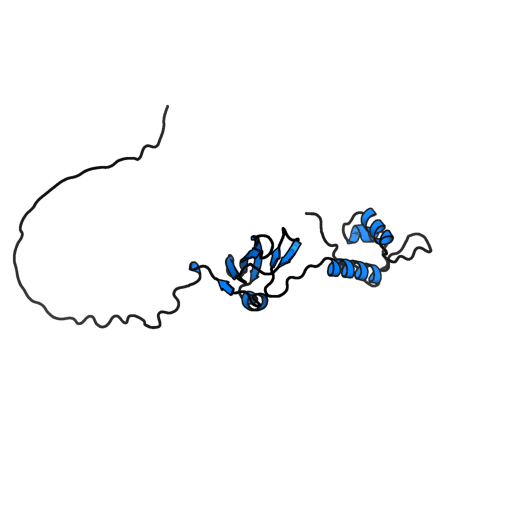6 C C . PRO A 1 71 ? 1.533 -6.579 -6.310 1.00 86.31 71 PRO A C 1
ATOM 608 O O . PRO A 1 71 ? 0.850 -7.396 -6.925 1.00 86.31 71 PRO A O 1
ATOM 611 N N . CYS A 1 72 ? 2.600 -5.986 -6.835 1.00 89.31 72 CYS A N 1
ATOM 612 C CA . CYS A 1 72 ? 3.182 -6.423 -8.097 1.00 89.31 72 CYS A CA 1
ATOM 613 C C . CYS A 1 72 ? 4.110 -7.603 -7.816 1.00 89.31 72 CYS A C 1
ATOM 615 O O . CYS A 1 72 ? 4.946 -7.531 -6.910 1.00 89.31 72 CYS A O 1
ATOM 617 N N . LYS A 1 73 ? 3.925 -8.703 -8.548 1.00 89.06 73 LYS A N 1
ATOM 618 C CA . LYS A 1 73 ? 4.863 -9.831 -8.521 1.00 89.06 73 LYS A CA 1
ATOM 619 C C . LYS A 1 73 ? 6.163 -9.433 -9.241 1.00 89.06 73 LYS A C 1
ATOM 621 O O . LYS A 1 73 ? 6.154 -8.450 -9.984 1.00 89.06 73 LYS A O 1
ATOM 626 N N . PRO A 1 74 ? 7.269 -10.176 -9.062 1.00 89.25 74 PRO A N 1
ATOM 627 C CA . PRO A 1 74 ? 8.445 -10.001 -9.909 1.00 89.25 74 PRO A CA 1
ATOM 628 C C . PRO A 1 74 ? 8.046 -10.058 -11.386 1.00 89.25 74 PRO A C 1
ATOM 630 O O . PRO A 1 74 ? 7.223 -10.889 -11.781 1.00 89.25 74 PRO A O 1
ATOM 633 N N . GLY A 1 75 ? 8.582 -9.152 -12.192 1.00 89.19 75 GLY A N 1
ATOM 634 C CA . GLY A 1 75 ? 8.216 -9.029 -13.596 1.00 89.19 75 GLY A CA 1
ATOM 635 C C . GLY A 1 75 ? 6.964 -8.187 -13.884 1.00 89.19 75 GLY A C 1
ATOM 636 O O . GLY A 1 75 ? 6.596 -8.045 -15.046 1.00 89.19 75 GLY A O 1
ATOM 637 N N . GLN A 1 76 ? 6.277 -7.657 -12.867 1.00 92.00 76 GLN A N 1
ATOM 638 C CA . GLN A 1 76 ? 5.046 -6.882 -13.048 1.00 92.00 76 GLN A CA 1
ATOM 639 C C . GLN A 1 76 ? 5.196 -5.439 -12.579 1.00 92.00 76 GLN A C 1
ATOM 641 O O . GLN A 1 76 ? 5.811 -5.159 -11.554 1.00 92.00 76 GLN A O 1
ATOM 646 N N . PHE A 1 77 ? 4.501 -4.549 -13.276 1.00 92.50 77 PHE A N 1
ATOM 647 C CA . PHE A 1 77 ? 4.384 -3.131 -12.972 1.00 92.50 77 PHE A CA 1
ATOM 648 C C . PHE A 1 77 ? 2.934 -2.775 -12.670 1.00 92.50 77 PHE A C 1
ATOM 650 O O . PHE A 1 77 ? 2.002 -3.368 -13.214 1.00 92.50 77 PHE A O 1
ATOM 657 N N . TYR A 1 78 ? 2.715 -1.763 -11.836 1.00 93.50 78 TYR A N 1
ATOM 658 C CA . TYR A 1 78 ? 1.365 -1.271 -11.591 1.00 93.50 78 TYR A CA 1
ATOM 659 C C . TYR A 1 78 ? 0.958 -0.267 -12.671 1.00 93.50 78 TYR A C 1
ATOM 661 O O . TYR A 1 78 ? 1.505 0.832 -12.746 1.00 93.50 78 TYR A O 1
ATOM 669 N N . CYS A 1 79 ? -0.041 -0.612 -13.480 1.00 94.69 79 CYS A N 1
ATOM 670 C CA . CYS A 1 79 ? -0.580 0.308 -14.473 1.00 94.69 79 CYS A CA 1
ATOM 671 C C . CYS A 1 79 ? -1.637 1.226 -13.842 1.00 94.69 79 CYS A C 1
ATOM 673 O O . CYS A 1 79 ? -2.643 0.755 -13.306 1.00 94.69 79 CYS A O 1
ATOM 675 N N . PHE A 1 80 ? -1.462 2.546 -13.949 1.00 91.50 80 PHE A N 1
ATOM 676 C CA . PHE A 1 80 ? -2.431 3.520 -13.428 1.00 91.50 80 PHE A CA 1
ATOM 677 C C . PHE A 1 80 ? -3.722 3.601 -14.253 1.00 91.50 80 PHE A C 1
ATOM 679 O O . PHE A 1 80 ? -4.775 3.897 -13.683 1.00 91.50 80 PHE A O 1
ATOM 686 N N . ARG A 1 81 ? -3.664 3.289 -15.556 1.00 93.31 81 ARG A N 1
ATOM 687 C CA . ARG A 1 81 ? -4.840 3.245 -16.440 1.00 93.31 81 ARG A CA 1
ATOM 688 C C . ARG A 1 81 ? -5.681 1.992 -16.191 1.00 93.31 81 ARG A C 1
ATOM 690 O O . ARG A 1 81 ? -6.862 2.112 -15.890 1.00 93.31 81 ARG A O 1
ATOM 697 N N . CYS A 1 82 ? -5.064 0.808 -16.205 1.00 92.38 82 CYS A N 1
ATOM 698 C CA . CYS A 1 82 ? -5.746 -0.462 -15.913 1.00 92.38 82 CYS A CA 1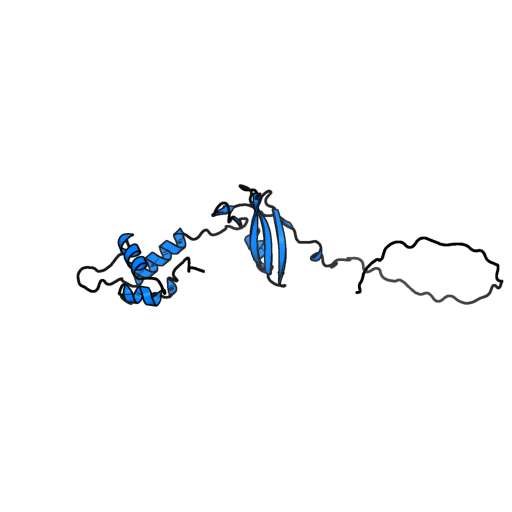
ATOM 699 C C . CYS A 1 82 ? -6.046 -0.671 -14.417 1.00 92.38 82 CYS A C 1
ATOM 701 O O . CYS A 1 82 ? -6.856 -1.525 -14.069 1.00 92.38 82 CYS A O 1
ATOM 703 N N . ARG A 1 83 ? -5.381 0.073 -13.519 1.00 90.69 83 ARG A N 1
ATOM 704 C CA . ARG A 1 83 ? -5.464 -0.058 -12.048 1.00 90.69 83 ARG A CA 1
ATOM 705 C C . ARG A 1 83 ? -5.161 -1.475 -11.540 1.00 90.69 83 ARG A C 1
ATOM 707 O O . ARG A 1 83 ? -5.750 -1.938 -10.561 1.00 90.69 83 ARG A O 1
ATOM 714 N N . ALA A 1 84 ? -4.228 -2.154 -12.200 1.00 91.38 84 ALA A N 1
ATOM 715 C CA . ALA A 1 84 ? -3.846 -3.527 -11.900 1.00 91.38 84 ALA A CA 1
ATOM 716 C C . ALA A 1 84 ? -2.345 -3.762 -12.162 1.00 91.38 84 ALA A C 1
ATOM 718 O O . ALA A 1 84 ? -1.757 -3.051 -12.983 1.00 91.38 84 ALA A O 1
ATOM 719 N N . PRO A 1 85 ? -1.726 -4.755 -11.493 1.00 93.44 85 PRO A N 1
ATOM 720 C CA . PRO A 1 85 ? -0.412 -5.269 -11.867 1.00 93.44 85 PRO A CA 1
ATOM 721 C C . PRO A 1 85 ? -0.457 -5.885 -13.269 1.00 93.44 85 PRO A C 1
ATOM 723 O O . PRO A 1 85 ? -1.341 -6.696 -13.555 1.00 93.44 85 PRO A O 1
ATOM 726 N N . LYS A 1 86 ? 0.476 -5.497 -14.135 1.00 93.88 86 LYS A N 1
ATOM 727 C CA . LYS A 1 86 ? 0.564 -5.915 -15.536 1.00 93.88 86 LYS A CA 1
ATOM 728 C C . LYS A 1 86 ? 2.005 -6.199 -15.927 1.00 93.88 86 LYS A C 1
ATOM 730 O O . LYS A 1 86 ? 2.933 -5.621 -15.364 1.00 93.88 86 LYS A O 1
ATOM 735 N N . TYR A 1 87 ? 2.173 -7.097 -16.890 1.00 93.44 87 TYR A N 1
ATOM 736 C CA . TYR A 1 87 ? 3.466 -7.322 -17.522 1.00 93.44 87 TYR A CA 1
ATOM 737 C C . TYR A 1 87 ? 3.752 -6.204 -18.526 1.00 93.44 87 TYR A C 1
ATOM 739 O O . TYR A 1 87 ? 2.811 -5.691 -19.152 1.00 93.44 87 TYR A O 1
ATOM 747 N N . PRO A 1 88 ? 5.019 -5.809 -18.683 1.00 94.56 88 PRO A N 1
ATOM 748 C CA . PRO A 1 88 ? 5.381 -4.876 -19.729 1.00 94.56 88 PRO A CA 1
ATOM 749 C C . PRO A 1 88 ? 5.262 -5.543 -21.108 1.00 94.56 88 PRO A C 1
ATOM 751 O O . PRO A 1 88 ? 5.440 -6.755 -21.249 1.00 94.56 88 PRO A O 1
ATOM 754 N N . ALA A 1 89 ? 4.952 -4.754 -22.131 1.00 93.50 89 ALA A N 1
ATOM 755 C CA . ALA A 1 89 ? 4.928 -5.203 -23.514 1.00 93.50 89 ALA A CA 1
ATOM 756 C C . ALA A 1 89 ? 6.305 -5.764 -23.911 1.00 93.50 89 ALA A C 1
ATOM 758 O O . ALA A 1 89 ? 7.342 -5.217 -23.537 1.00 93.50 89 ALA A O 1
ATOM 759 N N . GLY A 1 90 ? 6.314 -6.907 -24.602 1.00 90.50 90 GLY A N 1
ATOM 760 C CA . GLY A 1 90 ? 7.548 -7.595 -24.999 1.00 90.50 90 GLY A CA 1
ATOM 761 C C . GLY A 1 90 ? 8.401 -8.135 -23.844 1.00 90.50 90 GLY A C 1
ATOM 762 O O . GLY A 1 90 ? 9.498 -8.619 -24.093 1.00 90.50 90 GLY A O 1
ATOM 763 N N . ASN A 1 91 ? 7.930 -8.070 -22.590 1.00 91.56 91 ASN A N 1
ATOM 764 C CA . ASN A 1 91 ? 8.751 -8.319 -21.402 1.00 91.56 91 ASN A CA 1
ATOM 765 C C . ASN A 1 91 ? 10.013 -7.438 -21.355 1.00 91.56 91 ASN A C 1
ATOM 767 O O . ASN A 1 91 ? 11.053 -7.897 -20.895 1.00 91.56 91 ASN A O 1
ATOM 771 N N . MET A 1 92 ? 9.938 -6.189 -21.827 1.00 90.88 92 MET A N 1
ATOM 772 C CA . MET A 1 92 ? 11.074 -5.260 -21.866 1.00 90.88 92 MET A CA 1
ATOM 773 C C . MET A 1 92 ? 10.836 -4.054 -20.958 1.00 90.88 92 MET A C 1
ATOM 775 O O . MET A 1 92 ? 9.714 -3.560 -20.853 1.00 90.88 92 MET A O 1
ATOM 779 N N . ALA A 1 93 ? 11.890 -3.591 -20.291 1.00 92.81 93 ALA A N 1
ATOM 780 C CA . ALA A 1 93 ? 11.875 -2.353 -19.523 1.00 92.81 93 ALA A CA 1
ATOM 781 C C . ALA A 1 93 ? 13.229 -1.647 -19.621 1.00 92.81 93 ALA A C 1
ATOM 783 O O . ALA A 1 93 ? 14.269 -2.300 -19.652 1.00 92.81 93 ALA A O 1
ATOM 784 N N . GLU A 1 94 ? 13.211 -0.324 -19.604 1.00 91.62 94 GLU A N 1
ATOM 785 C CA . GLU A 1 94 ? 14.403 0.519 -19.610 1.00 91.62 94 GLU A CA 1
ATOM 786 C C . GLU A 1 94 ? 14.651 1.052 -18.200 1.00 91.62 94 GLU A C 1
ATOM 788 O O . GLU A 1 94 ? 13.728 1.512 -17.522 1.00 91.62 94 GLU A O 1
ATOM 793 N N . TYR A 1 95 ? 15.886 0.966 -17.716 1.00 91.00 95 TYR A N 1
ATOM 794 C CA . TYR A 1 95 ? 16.255 1.489 -16.406 1.00 91.00 95 TYR A CA 1
ATOM 795 C C . TYR A 1 95 ? 16.810 2.909 -16.516 1.00 91.00 95 TYR A C 1
ATOM 797 O O . TYR A 1 95 ? 17.888 3.116 -17.050 1.00 91.00 95 TYR A O 1
ATOM 805 N N . HIS A 1 96 ? 16.127 3.892 -15.940 1.00 89.12 96 HIS A N 1
ATOM 806 C CA . HIS A 1 96 ? 16.612 5.268 -15.864 1.00 89.12 96 HIS A CA 1
ATOM 807 C C . HIS A 1 96 ? 17.088 5.597 -14.457 1.00 89.12 96 HIS A C 1
ATOM 809 O O . HIS A 1 96 ? 16.317 5.531 -13.496 1.00 89.12 96 HIS A O 1
ATOM 815 N N . GLU A 1 97 ? 18.342 6.006 -14.330 1.00 88.00 97 GLU A N 1
ATOM 816 C CA . GLU A 1 97 ? 18.878 6.472 -13.059 1.00 88.00 97 GLU A CA 1
ATOM 817 C C . GLU A 1 97 ? 18.229 7.776 -12.620 1.00 88.00 97 GLU A C 1
ATOM 819 O O . GLU A 1 97 ? 17.962 8.675 -13.413 1.00 88.00 97 GLU A O 1
ATOM 824 N N . VAL A 1 98 ? 17.960 7.867 -11.320 1.00 87.88 98 VAL A N 1
ATOM 825 C CA . VAL A 1 98 ? 17.528 9.116 -10.683 1.00 87.88 98 VAL A CA 1
ATOM 826 C C . VAL A 1 98 ? 18.513 9.527 -9.591 1.00 87.88 98 VAL A C 1
ATOM 828 O O . VAL A 1 98 ? 18.619 10.697 -9.243 1.00 87.88 98 VAL A O 1
ATOM 831 N N . THR A 1 99 ? 19.204 8.560 -8.997 1.00 87.50 99 THR A N 1
ATOM 832 C CA . THR A 1 99 ? 20.231 8.737 -7.968 1.00 87.50 99 THR A CA 1
ATOM 833 C C . THR A 1 99 ? 21.155 7.520 -8.021 1.00 87.50 99 THR A C 1
ATOM 835 O O . THR A 1 99 ? 20.697 6.450 -8.413 1.00 87.50 99 THR A O 1
ATOM 838 N N . ASP A 1 100 ? 22.377 7.618 -7.501 1.00 83.31 100 ASP A N 1
ATOM 839 C CA . ASP A 1 100 ? 23.382 6.536 -7.486 1.00 83.31 100 ASP A CA 1
ATOM 840 C C . ASP A 1 100 ? 22.873 5.188 -6.949 1.00 83.31 100 ASP A C 1
ATOM 842 O O . ASP A 1 100 ? 23.406 4.133 -7.262 1.00 83.31 100 ASP A O 1
ATOM 846 N N . LYS A 1 101 ? 21.842 5.200 -6.094 1.00 85.94 101 LYS A N 1
ATOM 847 C CA . LYS A 1 101 ? 21.260 3.987 -5.494 1.00 85.94 101 LYS A CA 1
ATOM 848 C C . LYS A 1 101 ? 19.917 3.583 -6.095 1.00 85.94 101 LYS A C 1
ATOM 850 O O . LYS A 1 101 ? 19.479 2.452 -5.874 1.00 85.94 101 LYS A O 1
ATOM 855 N N . PHE A 1 102 ? 19.233 4.493 -6.788 1.00 88.94 102 PHE A N 1
ATOM 856 C CA . PHE A 1 102 ? 17.837 4.326 -7.187 1.00 88.94 102 PHE A CA 1
ATOM 857 C C . PHE A 1 102 ? 17.569 4.819 -8.604 1.00 88.94 102 PHE A C 1
ATOM 859 O O . PHE A 1 102 ? 17.945 5.925 -8.981 1.00 88.94 102 PHE A O 1
ATOM 866 N N . GLY A 1 103 ? 16.744 4.071 -9.319 1.00 91.19 103 GLY A N 1
ATOM 867 C CA . GLY A 1 103 ? 16.254 4.454 -10.631 1.00 91.19 103 GLY A CA 1
ATOM 868 C C . GLY A 1 103 ? 14.819 4.013 -10.853 1.00 91.19 103 GLY A C 1
ATOM 869 O O . GLY A 1 103 ? 14.180 3.399 -9.992 1.00 91.19 103 GLY A O 1
ATOM 870 N N . ASN A 1 104 ? 14.294 4.378 -12.009 1.00 92.56 104 ASN A N 1
ATOM 871 C CA . ASN A 1 104 ? 12.976 4.005 -12.477 1.00 92.56 104 ASN A CA 1
ATOM 872 C C . ASN A 1 104 ? 13.122 2.973 -13.588 1.00 92.56 104 ASN A C 1
ATOM 874 O O . ASN A 1 104 ? 13.770 3.238 -14.590 1.00 92.56 104 ASN A O 1
ATOM 878 N N . LEU A 1 105 ? 12.461 1.832 -13.440 1.00 92.00 105 LEU A N 1
ATOM 879 C CA . LEU A 1 105 ? 12.163 0.967 -14.570 1.00 92.00 105 LEU A CA 1
ATOM 880 C C . LEU A 1 105 ? 10.952 1.541 -15.299 1.00 92.00 105 LEU A C 1
ATOM 882 O O . LEU A 1 105 ? 9.898 1.717 -14.681 1.00 92.00 105 LEU A O 1
ATOM 886 N N . VAL A 1 106 ? 11.120 1.841 -16.577 1.00 93.75 106 VAL A N 1
ATOM 887 C CA . VAL A 1 106 ? 10.115 2.408 -17.473 1.00 93.75 106 VAL A CA 1
ATOM 888 C C . VAL A 1 106 ? 9.775 1.354 -18.515 1.00 93.75 106 VAL A C 1
ATOM 890 O O . VAL A 1 106 ? 10.657 0.728 -19.094 1.00 93.75 106 VAL A O 1
ATOM 893 N N . ALA A 1 107 ? 8.489 1.112 -18.726 1.00 94.56 107 ALA A N 1
ATOM 894 C CA . ALA A 1 107 ? 8.023 0.160 -19.721 1.00 94.56 107 ALA A CA 1
ATOM 895 C C . ALA A 1 107 ? 6.656 0.564 -20.268 1.00 94.56 107 ALA A C 1
ATOM 897 O O . ALA A 1 107 ? 6.001 1.459 -19.735 1.00 94.56 107 ALA A O 1
ATOM 898 N N . ASN A 1 108 ? 6.177 -0.154 -21.281 1.00 96.38 108 ASN A N 1
ATOM 899 C CA . ASN A 1 108 ? 4.833 0.039 -21.821 1.00 96.38 108 ASN A CA 1
ATOM 900 C C . ASN A 1 108 ? 3.906 -1.065 -21.311 1.00 96.38 108 ASN A C 1
ATOM 902 O O . ASN A 1 108 ? 4.293 -2.226 -21.230 1.00 96.38 108 ASN A O 1
ATOM 906 N N . CYS A 1 109 ? 2.664 -0.732 -20.966 1.00 96.00 109 CYS A N 1
ATOM 907 C CA . CYS A 1 109 ? 1.672 -1.723 -20.554 1.00 96.00 109 CYS A CA 1
ATOM 908 C C . CYS A 1 109 ? 1.254 -2.610 -21.730 1.00 96.00 109 CYS A C 1
ATOM 910 O O . CYS A 1 109 ? 0.834 -2.092 -22.760 1.00 96.00 109 CYS A O 1
ATOM 912 N N . SER A 1 110 ? 1.291 -3.931 -21.538 1.00 95.06 110 SER A N 1
ATOM 913 C CA . SER A 1 110 ? 0.836 -4.917 -22.533 1.00 95.06 110 SER A CA 1
ATOM 914 C C . SER A 1 110 ? -0.627 -4.737 -22.956 1.00 95.06 110 SER A C 1
ATOM 916 O O . SER A 1 110 ? -0.939 -4.929 -24.123 1.00 95.06 110 SER A O 1
ATOM 918 N N . ASP A 1 111 ? -1.509 -4.321 -22.043 1.00 94.75 111 ASP A N 1
ATOM 919 C CA . ASP A 1 111 ? -2.945 -4.216 -22.341 1.00 94.75 111 ASP A CA 1
ATOM 920 C C . ASP A 1 111 ? -3.352 -2.872 -22.955 1.00 94.75 111 ASP A C 1
ATOM 922 O O . ASP A 1 111 ? -4.219 -2.813 -23.818 1.00 94.75 111 ASP A O 1
ATOM 926 N N . CYS A 1 112 ? -2.802 -1.761 -22.452 1.00 95.44 112 CYS A N 1
ATOM 927 C CA . CYS A 1 112 ? -3.283 -0.417 -22.805 1.00 95.44 112 CYS A CA 1
ATOM 928 C C . CYS A 1 112 ? -2.220 0.497 -23.415 1.00 95.44 112 CYS A C 1
ATOM 930 O O . CYS A 1 112 ? -2.501 1.679 -23.629 1.00 95.44 112 CYS A O 1
ATOM 932 N N . GLY A 1 113 ? -1.000 -0.006 -23.623 1.00 93.50 113 GLY A N 1
ATOM 933 C CA . GLY A 1 113 ? 0.114 0.711 -24.248 1.00 93.50 113 GLY A CA 1
ATOM 934 C C . GLY A 1 113 ? 0.689 1.877 -23.441 1.00 93.50 113 GLY A C 1
ATOM 935 O O . GLY A 1 113 ? 1.736 2.402 -23.799 1.00 93.50 113 GLY A O 1
ATOM 936 N N . THR A 1 114 ? 0.052 2.296 -22.343 1.00 95.81 114 THR A N 1
ATOM 937 C CA . THR A 1 114 ? 0.539 3.432 -21.550 1.00 95.81 114 THR A CA 1
ATOM 938 C C . THR A 1 114 ? 1.847 3.111 -20.857 1.00 95.81 114 THR A C 1
ATOM 940 O O . THR A 1 114 ? 2.025 1.989 -20.376 1.00 95.81 114 THR A O 1
ATOM 943 N N . ILE A 1 115 ? 2.679 4.133 -20.689 1.00 95.12 115 ILE A N 1
ATOM 944 C CA . ILE A 1 115 ? 3.907 4.054 -19.906 1.00 95.12 115 ILE A CA 1
ATOM 945 C C . ILE A 1 115 ? 3.582 3.686 -18.450 1.00 95.12 115 ILE A C 1
ATOM 947 O O . ILE A 1 115 ? 2.680 4.251 -17.821 1.00 95.12 115 ILE A O 1
ATOM 951 N N . ILE A 1 116 ? 4.313 2.713 -17.919 1.00 94.94 116 ILE A N 1
ATOM 952 C CA . ILE A 1 116 ? 4.256 2.243 -16.538 1.00 94.94 116 ILE A CA 1
ATOM 953 C C . ILE A 1 116 ? 5.657 2.313 -15.943 1.00 94.94 116 ILE A C 1
ATOM 955 O O . ILE A 1 116 ? 6.623 1.860 -16.548 1.00 94.94 116 ILE A O 1
ATOM 959 N N . ASN A 1 117 ? 5.745 2.873 -14.737 1.00 93.56 117 ASN A N 1
ATOM 960 C CA . ASN A 1 117 ? 7.017 3.145 -14.079 1.00 93.56 117 ASN A CA 1
ATOM 961 C C . ASN A 1 117 ? 7.067 2.461 -12.715 1.00 93.56 117 ASN A C 1
ATOM 963 O O . ASN A 1 117 ? 6.090 2.494 -11.959 1.00 93.56 117 ASN A O 1
ATOM 967 N N . GLN A 1 118 ? 8.220 1.898 -12.365 1.00 91.06 118 GLN A N 1
ATOM 968 C CA . GLN A 1 118 ? 8.487 1.356 -11.038 1.00 91.06 118 GLN A CA 1
ATOM 969 C C . GLN A 1 118 ? 9.824 1.863 -10.507 1.00 91.06 118 GLN A C 1
ATOM 971 O O . GLN A 1 118 ? 10.872 1.624 -11.098 1.00 91.06 118 GLN A O 1
ATOM 976 N N . ARG A 1 119 ? 9.790 2.517 -9.342 1.00 91.94 119 ARG A N 1
ATOM 977 C CA . ARG A 1 119 ? 11.003 2.903 -8.618 1.00 91.94 119 ARG A CA 1
ATOM 978 C C . ARG A 1 119 ? 11.655 1.664 -8.011 1.00 91.94 119 ARG A C 1
ATOM 980 O O . ARG A 1 119 ? 10.988 0.900 -7.308 1.00 91.94 119 ARG A O 1
ATOM 987 N N . ILE A 1 120 ? 12.949 1.497 -8.238 1.00 90.50 120 ILE A N 1
ATOM 988 C CA . ILE A 1 120 ? 13.730 0.364 -7.749 1.00 90.50 120 ILE A CA 1
ATOM 989 C C . ILE A 1 120 ? 15.134 0.813 -7.336 1.00 90.50 120 ILE A C 1
ATOM 991 O O . ILE A 1 120 ? 15.656 1.799 -7.851 1.00 90.50 120 ILE A O 1
ATOM 995 N N . SER A 1 121 ? 15.737 0.119 -6.372 1.00 88.25 121 SER A N 1
ATOM 996 C CA . SER A 1 121 ? 17.161 0.287 -6.072 1.00 88.25 121 SER A CA 1
ATOM 997 C C . SER A 1 121 ? 17.998 -0.607 -6.980 1.00 88.25 121 SER A C 1
ATOM 999 O O . SER A 1 121 ? 17.564 -1.724 -7.258 1.00 88.25 121 SER A O 1
ATOM 1001 N N . LEU A 1 122 ? 19.210 -0.185 -7.349 1.00 82.75 122 LEU A N 1
ATOM 1002 C CA . LEU A 1 122 ? 20.113 -0.981 -8.199 1.00 82.75 122 LEU A CA 1
ATOM 1003 C C . LEU A 1 122 ? 20.271 -2.426 -7.689 1.00 82.75 122 LEU A C 1
ATOM 1005 O O . LEU A 1 122 ? 20.043 -3.379 -8.425 1.00 82.75 122 LEU A O 1
ATOM 1009 N N . GLN A 1 123 ? 20.504 -2.593 -6.384 1.00 84.50 123 GLN A N 1
ATOM 1010 C CA . GLN A 1 123 ? 20.663 -3.906 -5.734 1.00 84.50 123 GLN A CA 1
ATOM 1011 C C . GLN A 1 123 ? 19.425 -4.818 -5.815 1.00 84.50 123 GLN A C 1
ATOM 1013 O O . GLN A 1 123 ? 19.526 -6.025 -5.634 1.00 84.50 123 GLN A O 1
ATOM 1018 N N . ASN A 1 124 ? 18.229 -4.258 -6.027 1.00 83.31 124 ASN A N 1
ATOM 1019 C CA . ASN A 1 124 ? 16.986 -5.030 -6.079 1.00 83.31 124 ASN A CA 1
ATOM 1020 C C . ASN A 1 124 ? 16.545 -5.351 -7.511 1.00 83.31 124 ASN A C 1
ATOM 1022 O O . ASN A 1 124 ? 15.530 -6.039 -7.662 1.00 83.31 124 ASN A O 1
ATOM 1026 N N . ILE A 1 125 ? 17.256 -4.861 -8.537 1.00 82.69 125 ILE A N 1
ATOM 1027 C CA . ILE A 1 125 ? 16.872 -5.055 -9.941 1.00 82.69 125 ILE A CA 1
ATOM 1028 C C . ILE A 1 125 ? 16.724 -6.539 -10.241 1.00 82.69 125 ILE A C 1
ATOM 1030 O O . ILE A 1 125 ? 15.652 -6.948 -10.674 1.00 82.69 125 ILE A O 1
ATOM 1034 N N . GLU A 1 126 ? 17.718 -7.360 -9.912 1.00 80.44 126 GLU A N 1
ATOM 1035 C CA . GLU A 1 126 ? 17.684 -8.804 -10.178 1.00 80.44 126 GLU A CA 1
ATOM 1036 C C . GLU A 1 126 ? 16.500 -9.503 -9.501 1.00 80.44 126 GLU A C 1
ATOM 1038 O O . GLU A 1 126 ? 15.801 -10.309 -10.115 1.00 80.44 126 GLU A O 1
ATOM 1043 N N . ARG A 1 127 ? 16.191 -9.117 -8.259 1.00 79.69 127 ARG A N 1
ATOM 1044 C CA . ARG A 1 127 ? 15.095 -9.707 -7.481 1.00 79.69 127 ARG A CA 1
ATOM 1045 C C . ARG A 1 127 ? 13.714 -9.401 -8.063 1.00 79.69 127 ARG A C 1
ATOM 1047 O O . ARG A 1 127 ? 12.785 -10.192 -7.905 1.00 79.69 127 ARG A O 1
ATOM 1054 N N . ILE A 1 128 ? 13.547 -8.234 -8.682 1.00 76.50 128 ILE A N 1
ATOM 1055 C CA . ILE A 1 128 ? 12.252 -7.763 -9.200 1.00 76.50 128 ILE A CA 1
ATOM 1056 C C . ILE A 1 128 ? 12.130 -8.007 -10.708 1.00 76.50 128 ILE A C 1
ATOM 1058 O O . ILE A 1 128 ? 11.006 -8.136 -11.194 1.00 76.50 128 ILE A O 1
ATOM 1062 N N . ARG A 1 129 ? 13.253 -8.144 -11.427 1.00 75.00 129 ARG A N 1
ATOM 1063 C CA . ARG A 1 129 ? 13.329 -8.377 -12.876 1.00 75.00 129 ARG A CA 1
ATOM 1064 C C . ARG A 1 129 ? 12.461 -9.554 -13.306 1.00 75.00 129 ARG A C 1
ATOM 1066 O O . ARG A 1 129 ? 11.749 -9.448 -14.301 1.00 75.00 129 ARG A O 1
ATOM 1073 N N . GLY A 1 130 ? 12.440 -10.646 -12.537 1.00 81.69 130 GLY A N 1
ATOM 1074 C CA . GLY A 1 130 ? 11.683 -11.841 -12.910 1.00 81.69 130 GLY A CA 1
ATOM 1075 C C . GLY A 1 130 ? 12.079 -12.294 -14.320 1.00 81.69 130 GLY A C 1
ATOM 1076 O O . GLY A 1 130 ? 13.235 -12.619 -14.550 1.00 81.69 130 GLY A O 1
ATOM 1077 N N . LYS A 1 131 ? 11.132 -12.264 -15.267 1.00 77.81 131 LYS A N 1
ATOM 1078 C CA . LYS A 1 131 ? 11.357 -12.602 -16.688 1.00 77.81 131 LYS A CA 1
ATOM 1079 C C . LYS A 1 131 ? 11.558 -11.387 -17.614 1.00 77.81 131 LYS A C 1
ATOM 1081 O O . LYS A 1 131 ? 11.555 -11.553 -18.827 1.00 77.81 131 LYS A O 1
ATOM 1086 N N . ILE A 1 132 ? 11.673 -10.172 -17.077 1.00 87.62 132 ILE A N 1
ATOM 1087 C CA . ILE A 1 132 ? 11.829 -8.952 -17.883 1.00 87.62 132 ILE A CA 1
ATOM 1088 C C . ILE A 1 132 ? 13.269 -8.841 -18.389 1.00 87.62 132 ILE A C 1
ATOM 1090 O O . ILE A 1 132 ? 14.217 -9.042 -17.631 1.00 87.62 132 ILE A O 1
ATOM 1094 N N . ASN A 1 133 ? 13.454 -8.448 -19.643 1.00 86.56 133 ASN A N 1
ATOM 1095 C CA . ASN A 1 133 ? 14.728 -7.955 -20.131 1.00 86.56 133 ASN A CA 1
ATOM 1096 C C . ASN A 1 133 ? 14.876 -6.464 -19.795 1.00 86.56 133 ASN A C 1
ATOM 1098 O O . ASN A 1 133 ? 14.072 -5.650 -20.248 1.00 86.56 133 ASN A O 1
ATOM 1102 N N . VAL A 1 134 ? 15.861 -6.127 -18.959 1.00 87.06 134 VAL A N 1
ATOM 1103 C CA . VAL A 1 134 ? 16.113 -4.748 -18.531 1.00 87.06 134 VAL A CA 1
ATOM 1104 C C . VAL A 1 134 ? 17.282 -4.205 -19.334 1.00 87.06 134 VAL A C 1
ATOM 1106 O O . VAL A 1 134 ? 18.393 -4.723 -19.209 1.00 87.06 134 VAL A O 1
ATOM 1109 N N . SER A 1 135 ? 17.031 -3.182 -20.146 1.00 86.38 135 SER A N 1
ATOM 1110 C CA . SER A 1 135 ? 18.080 -2.415 -20.808 1.00 86.38 135 SER A CA 1
ATOM 1111 C C . SER A 1 135 ? 18.538 -1.272 -19.904 1.00 86.38 135 SER A C 1
ATOM 1113 O O . SER A 1 135 ? 17.750 -0.656 -19.182 1.00 86.38 135 SER A O 1
ATOM 1115 N N . PHE A 1 136 ? 19.837 -0.998 -19.940 1.00 82.00 136 PHE A N 1
ATOM 1116 C CA . PHE A 1 136 ? 20.445 0.144 -19.271 1.00 82.00 136 PHE A CA 1
ATOM 1117 C C . PHE A 1 136 ? 20.865 1.158 -20.346 1.00 82.00 136 PHE A C 1
ATOM 1119 O O . PHE A 1 136 ? 21.389 0.735 -21.380 1.00 82.00 136 PHE A O 1
ATOM 1126 N N . PRO A 1 137 ? 20.632 2.467 -20.140 1.00 73.19 137 PRO A N 1
ATOM 1127 C CA . PRO A 1 137 ? 21.069 3.508 -21.051 1.00 73.19 137 PRO A CA 1
ATOM 1128 C C . PRO A 1 137 ? 22.572 3.410 -21.290 1.00 73.19 137 PRO A C 1
ATOM 1130 O O . PRO A 1 137 ? 23.341 3.096 -20.384 1.00 73.19 137 PRO A O 1
ATOM 1133 N N . GLU A 1 138 ? 22.993 3.729 -22.507 1.00 60.78 138 GLU A N 1
ATOM 1134 C CA . GLU A 1 138 ? 24.380 3.606 -22.959 1.00 60.78 138 GLU A CA 1
ATOM 1135 C C . GLU A 1 138 ? 25.373 4.423 -22.112 1.00 60.78 138 GLU A C 1
ATOM 1137 O O . GLU A 1 138 ? 26.519 4.018 -21.954 1.00 60.78 138 GLU A O 1
ATOM 1142 N N . ALA A 1 139 ? 24.910 5.489 -21.447 1.00 56.59 139 ALA A N 1
ATOM 1143 C CA . ALA A 1 139 ? 25.688 6.270 -20.481 1.00 56.59 139 ALA A CA 1
ATOM 1144 C C . ALA A 1 139 ? 26.149 5.476 -19.234 1.00 56.59 139 ALA A C 1
ATOM 1146 O O . ALA A 1 139 ? 27.057 5.920 -18.536 1.00 56.59 139 ALA A O 1
ATOM 1147 N N . LEU A 1 140 ? 25.564 4.299 -18.965 1.00 51.19 140 LEU A N 1
ATOM 1148 C CA . LEU A 1 140 ? 25.998 3.369 -17.911 1.00 51.19 140 LEU A CA 1
ATOM 1149 C C . LEU A 1 140 ? 26.969 2.292 -18.385 1.00 51.19 140 LEU A C 1
ATOM 1151 O O . LEU A 1 140 ? 27.515 1.560 -17.558 1.00 51.19 140 LEU A O 1
ATOM 1155 N N . ARG A 1 141 ? 27.241 2.208 -19.693 1.00 49.09 141 ARG A N 1
ATOM 1156 C CA . ARG A 1 141 ? 28.420 1.502 -20.192 1.00 49.09 141 ARG A CA 1
ATOM 1157 C C . ARG A 1 141 ? 29.638 2.366 -19.878 1.00 49.09 141 ARG A C 1
ATOM 1159 O O . ARG A 1 141 ? 30.247 2.940 -20.776 1.00 49.09 141 ARG A O 1
ATOM 1166 N N . GLN A 1 142 ? 29.991 2.511 -18.600 1.00 50.78 142 GLN A N 1
ATOM 1167 C CA . GLN A 1 142 ? 31.343 2.955 -18.292 1.00 50.78 142 GLN A CA 1
ATOM 1168 C C . GLN A 1 142 ? 32.290 2.020 -19.043 1.00 50.78 142 GLN A C 1
ATOM 1170 O O . GLN A 1 142 ? 32.120 0.802 -18.994 1.00 50.78 142 GLN A O 1
ATOM 1175 N N . LEU A 1 143 ? 33.222 2.621 -19.781 1.00 51.09 143 LEU A N 1
ATOM 1176 C CA . LEU A 1 143 ? 34.282 2.019 -20.591 1.00 51.09 143 LEU A CA 1
ATOM 1177 C C . LEU A 1 143 ? 35.260 1.184 -19.738 1.00 51.09 143 LEU A C 1
ATOM 1179 O O . LEU A 1 143 ? 36.471 1.348 -19.823 1.00 51.09 143 LEU A O 1
ATOM 1183 N N . ASN A 1 144 ? 34.756 0.300 -18.888 1.00 50.81 144 ASN A N 1
ATOM 1184 C CA . ASN A 1 144 ? 35.538 -0.608 -18.071 1.00 50.81 144 ASN A CA 1
ATOM 1185 C C . ASN A 1 144 ? 35.489 -1.986 -18.715 1.00 50.81 144 ASN A C 1
ATOM 1187 O O . ASN A 1 144 ? 34.787 -2.869 -18.245 1.00 50.81 144 ASN A O 1
ATOM 1191 N N . GLU A 1 145 ? 36.208 -2.108 -19.829 1.00 47.88 145 GLU A N 1
ATOM 1192 C CA . GLU A 1 145 ? 37.001 -3.284 -20.200 1.00 47.88 145 GLU A CA 1
ATOM 1193 C C . GLU A 1 145 ? 37.688 -2.997 -21.543 1.00 47.88 145 GLU A C 1
ATOM 1195 O O . GLU A 1 145 ? 37.215 -3.371 -22.613 1.00 47.88 145 GLU A O 1
ATOM 1200 N N . SER A 1 146 ? 38.850 -2.336 -21.504 1.00 52.59 146 SER A N 1
ATOM 1201 C CA . SER A 1 146 ? 39.869 -2.674 -22.497 1.00 52.59 146 SER A CA 1
ATOM 1202 C C . SER A 1 146 ? 40.716 -3.789 -21.900 1.00 52.59 146 SER A C 1
ATOM 1204 O O . SER A 1 146 ? 41.584 -3.537 -21.069 1.00 52.59 146 SER A O 1
ATOM 1206 N N . VAL A 1 147 ? 40.488 -5.033 -22.327 1.00 57.16 147 VAL A N 1
ATOM 1207 C CA . VAL A 1 147 ? 41.337 -6.189 -21.964 1.00 57.16 147 VAL A CA 1
ATOM 1208 C C . VAL A 1 147 ? 42.714 -6.115 -22.661 1.00 57.16 147 VAL A C 1
ATOM 1210 O O . VAL A 1 147 ? 43.554 -7.000 -22.525 1.00 57.16 147 VAL A O 1
ATOM 1213 N N . LYS A 1 148 ? 43.004 -5.029 -23.390 1.00 60.47 148 LYS A N 1
ATOM 1214 C CA . LYS A 1 148 ? 44.332 -4.736 -23.932 1.00 60.47 148 LYS A CA 1
ATOM 1215 C C . LYS A 1 148 ? 44.701 -3.281 -23.639 1.00 60.47 148 LYS A C 1
ATOM 1217 O O . LYS A 1 148 ? 44.249 -2.394 -24.366 1.00 60.47 148 LYS A O 1
ATOM 1222 N N . PRO A 1 149 ? 45.527 -2.987 -22.621 1.00 52.72 149 PRO A N 1
ATOM 1223 C CA . PRO A 1 149 ? 46.217 -1.707 -22.614 1.00 52.72 149 PRO A CA 1
ATOM 1224 C C . PRO A 1 149 ? 47.042 -1.623 -23.906 1.00 52.72 149 PRO A C 1
ATOM 1226 O O . PRO A 1 149 ? 47.809 -2.537 -24.213 1.00 52.72 149 PRO A O 1
ATOM 1229 N N . SER A 1 150 ? 46.872 -0.558 -24.693 1.00 52.81 150 SER A N 1
ATOM 1230 C CA . SER A 1 150 ? 47.801 -0.252 -25.779 1.00 52.81 150 SER A CA 1
ATOM 1231 C C . SER A 1 150 ? 49.129 0.130 -25.132 1.00 52.81 150 SER A C 1
ATOM 1233 O O . SER A 1 150 ? 49.326 1.267 -24.701 1.00 52.81 150 SER A O 1
ATOM 1235 N N . VAL A 1 151 ? 50.011 -0.850 -24.966 1.00 50.59 151 VAL A N 1
ATOM 1236 C CA . VAL A 1 151 ? 51.351 -0.630 -24.430 1.00 50.59 151 VAL A CA 1
ATOM 1237 C C . VAL A 1 151 ? 52.092 0.242 -25.440 1.00 50.59 151 VAL A C 1
ATOM 1239 O O . VAL A 1 151 ? 52.304 -0.168 -26.578 1.00 50.59 151 VAL A O 1
ATOM 1242 N N . ASN A 1 152 ? 52.440 1.466 -25.050 1.00 46.56 152 ASN A N 1
ATOM 1243 C CA . ASN A 1 152 ? 53.217 2.367 -25.892 1.00 46.56 152 ASN A CA 1
ATOM 1244 C C . ASN A 1 152 ? 54.677 1.879 -25.874 1.00 46.56 152 ASN A C 1
ATOM 1246 O O . ASN A 1 152 ? 55.426 2.144 -24.933 1.00 46.56 152 ASN A O 1
ATOM 1250 N N . SER A 1 153 ? 55.057 1.068 -26.859 1.00 51.41 153 SER A N 1
ATOM 1251 C CA . SER A 1 153 ? 56.391 0.482 -26.970 1.00 51.41 153 SER A CA 1
ATOM 1252 C C . SER A 1 153 ? 57.406 1.491 -27.524 1.00 51.41 153 SER A C 1
ATOM 1254 O O . SER A 1 153 ? 57.327 1.881 -28.682 1.00 51.41 153 SER A O 1
ATOM 1256 N N . HIS A 1 154 ? 58.386 1.830 -26.680 1.00 40.62 154 HIS A N 1
ATOM 1257 C CA . HIS A 1 154 ? 59.739 2.318 -26.987 1.00 40.62 154 HIS A CA 1
ATOM 1258 C C . HIS A 1 154 ? 59.913 3.577 -27.862 1.00 40.62 154 HIS A C 1
ATOM 1260 O O . HIS A 1 154 ? 59.996 3.511 -29.084 1.00 40.62 154 HIS A O 1
ATOM 1266 N N . PHE A 1 155 ? 60.230 4.707 -27.215 1.00 43.62 155 PHE A N 1
ATOM 1267 C CA . PHE A 1 155 ? 61.068 5.741 -27.837 1.00 43.62 155 PHE A CA 1
ATOM 1268 C C . PHE A 1 155 ? 62.517 5.237 -27.902 1.00 43.62 155 PHE A C 1
ATOM 1270 O O . PHE A 1 155 ? 63.273 5.332 -26.932 1.00 43.62 155 PHE A O 1
ATOM 1277 N N . ARG A 1 156 ? 62.918 4.681 -29.048 1.00 44.16 156 ARG A N 1
ATOM 1278 C CA . ARG A 1 156 ? 64.333 4.458 -29.365 1.00 44.16 156 ARG A CA 1
ATOM 1279 C C . ARG A 1 156 ? 64.916 5.782 -29.866 1.00 44.16 156 ARG A C 1
ATOM 1281 O O . ARG A 1 156 ? 64.449 6.332 -30.858 1.00 44.16 156 ARG A O 1
ATOM 1288 N N . LYS A 1 157 ? 65.907 6.319 -29.149 1.00 48.81 157 LYS A N 1
ATOM 1289 C CA . LYS A 1 157 ? 66.733 7.435 -29.628 1.00 48.81 157 LYS A CA 1
ATOM 1290 C C . LYS A 1 157 ? 67.636 6.915 -30.740 1.00 48.81 157 LYS A C 1
ATOM 1292 O O . LYS A 1 157 ? 68.491 6.082 -30.459 1.00 48.81 157 LYS A O 1
ATOM 1297 N N . GLU A 1 158 ? 67.505 7.457 -31.945 1.00 37.91 158 GLU A N 1
ATOM 1298 C CA . GLU A 1 158 ? 68.525 7.329 -32.986 1.00 37.91 158 GLU A CA 1
ATOM 1299 C C . GLU A 1 158 ? 68.922 8.708 -33.536 1.00 37.91 158 GLU A C 1
ATOM 1301 O O . GLU A 1 158 ? 68.217 9.709 -33.400 1.00 37.91 158 GLU A O 1
ATOM 1306 N N . THR A 1 159 ? 70.165 8.750 -33.996 1.00 37.00 159 THR A N 1
ATOM 1307 C CA . THR A 1 159 ? 71.121 9.859 -34.003 1.00 37.00 159 THR A CA 1
ATOM 1308 C C . THR A 1 159 ? 71.056 10.775 -35.233 1.00 37.00 159 THR A C 1
ATOM 1310 O O . THR A 1 159 ? 70.533 10.419 -36.280 1.00 37.00 159 THR A O 1
ATOM 1313 N N . LYS A 1 160 ? 71.648 11.970 -35.084 1.00 37.44 160 LYS A N 1
ATOM 1314 C CA . LYS A 1 160 ? 71.802 13.068 -36.061 1.00 37.44 160 LYS A CA 1
ATOM 1315 C C . LYS A 1 160 ? 72.317 12.629 -37.452 1.00 37.44 160 LYS A C 1
ATOM 1317 O O . LYS A 1 160 ? 73.273 11.863 -37.502 1.00 37.44 160 LYS A O 1
ATOM 1322 N N . ASN A 1 161 ? 71.842 13.257 -38.543 1.00 36.50 161 ASN A N 1
ATOM 1323 C CA . ASN A 1 161 ? 72.594 14.273 -39.323 1.00 36.50 161 ASN A CA 1
ATOM 1324 C C . ASN A 1 161 ? 71.969 14.643 -40.699 1.00 36.50 161 ASN A C 1
ATOM 1326 O O . ASN A 1 161 ? 71.695 13.786 -41.524 1.00 36.50 161 ASN A O 1
ATOM 1330 N N . HIS A 1 162 ? 71.869 15.964 -40.911 1.00 38.97 162 HIS A N 1
ATOM 1331 C CA . HIS A 1 162 ? 72.045 16.788 -42.127 1.00 38.97 162 HIS A CA 1
ATOM 1332 C C . HIS A 1 162 ? 71.302 16.546 -43.465 1.00 38.97 162 HIS A C 1
ATOM 1334 O O . HIS A 1 162 ? 71.510 15.562 -44.159 1.00 38.97 162 HIS A O 1
ATOM 1340 N N . GLY A 1 163 ? 70.637 17.618 -43.934 1.00 30.23 163 GLY A N 1
ATOM 1341 C CA . GLY A 1 163 ? 70.359 17.908 -45.351 1.00 30.23 163 GLY A CA 1
ATOM 1342 C C . GLY A 1 163 ? 69.590 19.229 -45.537 1.00 30.23 163 GLY A C 1
ATOM 1343 O O . GLY A 1 163 ? 68.433 19.324 -45.150 1.00 30.23 163 GLY A O 1
ATOM 1344 N N . LYS A 1 164 ? 70.243 20.276 -46.066 1.00 33.56 164 LYS A N 1
ATOM 1345 C CA . LYS A 1 164 ? 69.682 21.624 -46.333 1.00 33.56 164 LYS A CA 1
ATOM 1346 C C . LYS A 1 164 ? 68.768 21.641 -47.574 1.00 33.56 164 LYS A C 1
ATOM 1348 O O . LYS A 1 164 ? 69.083 20.935 -48.521 1.00 33.56 164 LYS A O 1
ATOM 1353 N N . ALA A 1 165 ? 67.784 22.557 -47.608 1.00 30.12 165 ALA A N 1
ATOM 1354 C CA . ALA A 1 165 ? 67.473 23.524 -48.698 1.00 30.12 165 ALA A CA 1
ATOM 1355 C C . ALA A 1 165 ? 65.993 23.985 -48.627 1.00 30.12 165 ALA A C 1
ATOM 1357 O O . ALA A 1 165 ? 65.079 23.177 -48.682 1.00 30.12 165 ALA A O 1
ATOM 1358 N N . GLN A 1 166 ? 65.743 25.245 -48.251 1.00 38.12 166 GLN A N 1
ATOM 1359 C CA . GLN A 1 166 ? 65.280 26.362 -49.106 1.00 38.12 166 GLN A CA 1
ATOM 1360 C C . GLN A 1 166 ? 63.833 26.300 -49.659 1.00 38.12 166 GLN A C 1
ATOM 1362 O O . GLN A 1 166 ? 63.533 25.638 -50.640 1.00 38.12 166 GLN A O 1
ATOM 1367 N N . SER A 1 167 ? 62.979 27.119 -49.025 1.00 38.12 167 SER A N 1
ATOM 1368 C CA . SER A 1 167 ? 61.980 28.056 -49.582 1.00 38.12 167 SER A CA 1
ATOM 1369 C C . SER A 1 167 ? 61.531 27.902 -51.046 1.00 38.12 167 SER A C 1
ATOM 1371 O O . SER A 1 167 ? 62.320 28.125 -51.960 1.00 38.12 167 SER A O 1
ATOM 1373 N N . SER A 1 168 ? 60.212 27.776 -51.270 1.00 34.88 168 SER A N 1
ATOM 1374 C CA . SER A 1 168 ? 59.545 28.508 -52.361 1.00 34.88 168 SER A CA 1
ATOM 1375 C C . SER A 1 168 ? 58.025 28.703 -52.159 1.00 34.88 168 SER A C 1
ATOM 1377 O O . SER A 1 168 ? 57.264 27.763 -51.981 1.00 34.88 168 SER A O 1
ATOM 1379 N N . LYS A 1 169 ? 57.633 29.989 -52.173 1.00 34.34 169 LYS A N 1
ATOM 1380 C CA . LYS A 1 169 ? 56.503 30.648 -52.880 1.00 34.34 169 LYS A CA 1
ATOM 1381 C C . LYS A 1 169 ? 55.101 29.995 -52.843 1.00 34.34 169 LYS A C 1
ATOM 1383 O O . LYS A 1 169 ? 54.858 28.971 -53.455 1.00 34.34 169 LYS A O 1
ATOM 1388 N N . ARG A 1 170 ? 54.144 30.653 -52.166 1.00 34.66 170 ARG A N 1
ATOM 1389 C CA . ARG A 1 170 ? 53.088 31.564 -52.709 1.00 34.66 170 ARG A CA 1
ATOM 1390 C C . ARG A 1 170 ? 52.046 30.911 -53.637 1.00 34.66 170 ARG A C 1
ATOM 1392 O O . ARG A 1 170 ? 52.385 30.568 -54.764 1.00 34.66 170 ARG A O 1
ATOM 1399 N N . LYS A 1 171 ? 50.767 30.998 -53.236 1.00 38.25 171 LYS A N 1
ATOM 1400 C CA . LYS A 1 171 ? 49.634 31.747 -53.859 1.00 38.25 171 LYS A CA 1
ATOM 1401 C C . LYS A 1 171 ? 48.350 31.353 -53.087 1.00 38.25 171 LYS A C 1
ATOM 1403 O O . LYS A 1 171 ? 48.136 30.172 -52.869 1.00 38.25 171 LYS A O 1
ATOM 1408 N N . ASN A 1 172 ? 47.683 32.288 -52.396 1.00 32.03 172 ASN A N 1
ATOM 1409 C CA . ASN A 1 172 ? 46.470 33.012 -52.840 1.00 32.03 172 ASN A CA 1
ATOM 1410 C C . ASN A 1 172 ? 45.376 32.045 -53.354 1.00 32.03 172 ASN A C 1
ATOM 1412 O O . ASN A 1 172 ? 45.665 31.259 -54.241 1.00 32.03 172 ASN A O 1
ATOM 1416 N N . GLN A 1 173 ? 44.120 32.059 -52.892 1.00 38.38 173 GLN A N 1
ATOM 1417 C CA . GLN A 1 173 ? 43.226 33.222 -52.808 1.00 38.38 173 GLN A CA 1
ATOM 1418 C C . GLN A 1 173 ? 41.877 32.850 -52.139 1.00 38.38 173 GLN A C 1
ATOM 1420 O O . GLN A 1 173 ? 41.434 31.719 -52.286 1.00 38.38 173 GLN A O 1
ATOM 1425 N N . ALA A 1 174 ? 41.240 33.864 -51.532 1.00 36.22 174 ALA A N 1
ATOM 1426 C CA . ALA A 1 174 ? 39.797 34.183 -51.554 1.00 36.22 174 ALA A CA 1
ATOM 1427 C C . ALA A 1 174 ? 38.784 33.185 -50.919 1.00 36.22 174 ALA A C 1
ATOM 1429 O O . ALA A 1 174 ? 38.631 32.073 -51.400 1.00 36.22 174 ALA A O 1
ATOM 1430 N N . THR A 1 175 ? 38.137 33.479 -49.771 1.00 35.09 175 THR A N 1
ATOM 1431 C CA . THR A 1 175 ? 36.967 34.390 -49.546 1.00 35.09 175 THR A CA 1
ATOM 1432 C C . THR A 1 175 ? 35.693 33.905 -50.261 1.00 35.09 175 THR A C 1
ATOM 1434 O O . THR A 1 175 ? 35.802 33.518 -51.412 1.00 35.09 175 THR A O 1
ATOM 1437 N N . ILE A 1 176 ? 34.447 33.911 -49.771 1.00 32.59 176 ILE A N 1
ATOM 1438 C CA . ILE A 1 176 ? 33.646 34.636 -48.757 1.00 32.59 176 ILE A CA 1
ATOM 1439 C C . ILE A 1 176 ? 32.315 33.837 -48.687 1.00 32.59 176 ILE A C 1
ATOM 1441 O O . ILE A 1 176 ? 31.869 33.404 -49.747 1.00 32.59 176 ILE A O 1
ATOM 1445 N N . PHE A 1 177 ? 31.665 33.683 -47.524 1.00 34.03 177 PHE A N 1
ATOM 1446 C CA . PHE A 1 177 ? 30.258 34.097 -47.303 1.00 34.03 177 PHE A CA 1
ATOM 1447 C C . PHE A 1 177 ? 29.822 33.807 -45.857 1.00 34.03 177 PHE A C 1
ATOM 1449 O O . PHE A 1 177 ? 29.441 32.691 -45.510 1.00 34.03 177 PHE A O 1
ATOM 1456 N N . ASP A 1 178 ? 29.872 34.851 -45.032 1.00 34.72 178 ASP A N 1
ATOM 1457 C CA . ASP A 1 178 ? 29.099 34.975 -43.800 1.00 34.72 178 ASP A CA 1
ATOM 1458 C C . ASP A 1 178 ? 27.634 35.265 -44.157 1.00 34.72 178 ASP A C 1
ATOM 1460 O O . ASP A 1 178 ? 27.363 36.152 -44.970 1.00 34.72 178 ASP A O 1
ATOM 1464 N N . PHE A 1 179 ? 26.675 34.591 -43.516 1.00 33.97 179 PHE A N 1
ATOM 1465 C CA . PHE A 1 179 ? 25.331 35.150 -43.367 1.00 33.97 179 PHE A CA 1
ATOM 1466 C C . PHE A 1 179 ? 24.632 34.606 -42.111 1.00 33.97 179 PHE A C 1
ATOM 1468 O O . PHE A 1 179 ? 24.477 33.397 -41.957 1.00 33.97 179 PHE A O 1
ATOM 1475 N N . LEU A 1 180 ? 24.132 35.555 -41.305 1.00 35.06 180 LEU A N 1
ATOM 1476 C CA . LEU A 1 180 ? 23.085 35.466 -40.270 1.00 35.06 180 LEU A CA 1
ATOM 1477 C C . LEU A 1 180 ? 23.511 35.338 -38.800 1.00 35.06 180 LEU A C 1
ATOM 1479 O O . LEU A 1 180 ? 23.280 34.320 -38.158 1.00 35.06 180 LEU A O 1
ATOM 1483 N N . GLU A 1 181 ? 23.893 36.475 -38.214 1.00 35.22 181 GLU A N 1
ATOM 1484 C CA . GLU A 1 181 ? 23.421 36.838 -36.873 1.00 35.22 181 GLU A CA 1
ATOM 1485 C C . GLU A 1 181 ? 22.750 38.217 -36.921 1.00 35.22 181 GLU A C 1
ATOM 1487 O O . GLU A 1 181 ? 23.378 39.237 -37.193 1.00 35.22 181 GLU A O 1
ATOM 1492 N N . GLY A 1 182 ? 21.439 38.239 -36.679 1.00 34.97 182 GLY A N 1
ATOM 1493 C CA . GLY A 1 182 ? 20.655 39.448 -36.466 1.00 34.97 182 GLY A CA 1
ATOM 1494 C C . GLY A 1 182 ? 19.943 39.345 -35.125 1.00 34.97 182 GLY A C 1
ATOM 1495 O O . GLY A 1 182 ? 18.908 38.690 -35.021 1.00 34.97 182 GLY A O 1
ATOM 1496 N N . SER A 1 183 ? 20.499 39.980 -34.093 1.00 36.62 183 SER A N 1
ATOM 1497 C CA . SER A 1 183 ? 19.835 40.174 -32.805 1.00 36.62 183 SER A CA 1
ATOM 1498 C C . SER A 1 183 ? 20.238 41.512 -32.178 1.00 36.62 183 SER A C 1
ATOM 1500 O O . SER A 1 183 ? 21.416 41.772 -31.964 1.00 36.62 183 SER A O 1
ATOM 1502 N N . GLN A 1 184 ? 19.201 42.273 -31.804 1.00 40.59 184 GLN A N 1
ATOM 1503 C CA . GLN A 1 184 ? 19.108 43.281 -30.732 1.00 40.59 184 GLN A CA 1
ATOM 1504 C C . GLN A 1 184 ? 19.052 44.789 -31.077 1.00 40.59 184 GLN A C 1
ATOM 1506 O O . GLN A 1 184 ? 20.039 45.427 -31.410 1.00 40.59 184 GLN A O 1
ATOM 1511 N N . ARG A 1 185 ? 17.852 45.334 -30.783 1.00 38.66 185 ARG A N 1
ATOM 1512 C CA . ARG A 1 185 ? 17.527 46.517 -29.945 1.00 38.66 185 ARG A CA 1
ATOM 1513 C C . ARG A 1 185 ? 18.077 47.904 -30.323 1.00 38.66 185 ARG A C 1
ATOM 1515 O O . ARG A 1 185 ? 19.256 48.177 -30.159 1.00 38.66 185 ARG A O 1
ATOM 1522 N N . SER A 1 186 ? 17.163 48.863 -30.519 1.00 37.91 186 SER A N 1
ATOM 1523 C CA . SER A 1 186 ? 16.785 49.909 -29.531 1.00 37.91 186 SER A CA 1
ATOM 1524 C C . SER A 1 186 ? 16.347 51.227 -30.193 1.00 37.91 186 SER A C 1
ATOM 1526 O O . SER A 1 186 ? 17.160 51.930 -30.785 1.00 37.91 186 SER A O 1
ATOM 1528 N N . LYS A 1 187 ? 15.061 51.567 -30.057 1.00 40.34 187 LYS A N 1
ATOM 1529 C CA . LYS A 1 187 ? 14.490 52.815 -29.514 1.00 40.34 187 LYS A CA 1
ATOM 1530 C C . LYS A 1 187 ? 12.984 52.815 -29.747 1.00 40.34 187 LYS A C 1
ATOM 1532 O O . LYS A 1 187 ? 12.568 52.332 -30.820 1.00 40.34 187 LYS A O 1
#

pLDDT: mean 76.7, std 22.4, range [30.12, 96.38]

Sequence (187 aa):
MRKRHSNYRLVKIHHNYTVEEVSRLLSIHKRTVRAWIKSGLPVLNEKRPMLILGHVLKEFLKNRWTKNKRPCKPGQFYCFRCRAPKYPAGNMAEYHEVTDKFGNLVANCSDCGTIINQRISLQNIERIRGKINVSFPEALRQLNESVKPSVNSHFRKETKNHGKAQSSKRKNQATIFDFLEGSQRSK

Mean predicted aligned error: 15.8 Å

Nearest PDB structures (foldseek):
  8eey-assembly1_A  TM=5.671E-01  e=1.427E+00  Desulfonema ishimotonii
  7z24-assembly1_B  TM=2.281E-01  e=2.654E-01  Human immunodeficiency virus type 1 BH10
  7z29-assembly1_B  TM=2.159E-01  e=1.113E+00  Human immunodeficiency virus type 1 BH10
  5myj-assembly1_A  TM=2.766E-01  e=2.350E+00  Lactococcus cremoris subsp. cremoris MG1363

Secondary structure (DSSP, 8-state):
---SS--GGGS-TT-EE-HHHHHHHHT--HHHHHHHHHTT---B-SSSSPBEEHHHHHHHHHHHHHHH--PPPTT-EEETTTTEEEPBGGGEEEEEEEETTEEEEEEEBTTT--EEEEEEEGGGHHHHHTT-EEE--GGG------SS---------------------------------------

Radius of gyration: 35.27 Å; Cα contacts (8 Å, |Δi|>4): 228; chains: 1; bounding box: 98×65×81 Å

Solvent-accessible surface area (backbone atoms only — not comparable to full-atom values): 11985 Å² total; per-residue (Å²): 132,83,81,90,67,71,70,39,83,77,50,51,56,93,41,74,33,42,60,65,53,50,19,62,76,63,73,44,64,53,69,57,54,54,49,40,43,76,72,69,50,78,62,51,68,91,51,87,74,52,34,32,49,16,47,60,53,28,48,54,40,46,53,57,47,60,73,68,56,78,78,55,54,59,39,36,40,58,30,82,87,80,70,40,61,37,48,32,40,93,36,37,31,40,47,42,79,77,48,102,58,35,26,35,39,38,27,33,30,59,89,75,62,47,80,30,67,42,82,44,40,65,90,47,44,76,74,40,31,59,81,40,48,74,47,67,55,72,88,74,62,64,88,81,76,68,94,62,78,84,76,85,78,74,91,76,89,80,81,90,83,90,85,91,84,83,89,83,85,91,78,88,82,82,90,87,86,89,84,89,87,87,85,85,89,89,134

Foldseek 3Di:
DPDPAFPLVLFDQADKDALVRVCVSRVHDSVVSVVVVVVPQDWDPPDPPIIHHRNSSSVSRVVVCVVLDADAAQQWFQDPVVRHTAHFVVLEWEWADPDPFKTKTWGAGPPPRDITIDIDTPVCCVVRSVVHDYHYPPVVPPVPDPVDDPPPDDPDDDDDDDDDDDDDDDDDDDDDDDDDDDDDDDD